Protein AF-A0A1S2XGI3-F1 (afdb_monomer)

Secondary structure (DSSP, 8-state):
-PPPPSS-GGGG---TT--BTTSS----HHHHHHHHHH-S--PPTT-HHHHHHHHHHHHHHHHHHBS-GGG-SSB-TTT-EEEETTPPPEEHHHHHHH-HHHHHH---S-GGG-SS-TTS--HHHHHHHHHHH-TT--EEEEEEE---TTEEEEEEEEEEE--S-BTTBPP--PEEEEEEEEEEEE-TTS-EEEEEEEE-HHHHHHHHH--S--------TT--

Organism: Cicer arietinum (NCBI:txid3827)

InterPro domains:
  IPR032710 NTF2-like domain superfamily [SSF54427] (121-205)
  IPR053218 Pathogen-related defense protein [PTHR31723] (3-214)

pLDDT: mean 89.93, std 12.7, range [39.56, 98.69]

Mean predicted aligned error: 5.84 Å

Radius of gyration: 17.75 Å; Cα contacts (8 Å, |Δi|>4): 369; chains: 1; bounding box: 46×61×41 Å

Foldseek 3Di:
DPDQDPLANPQPPPDPDFAWPVRHGDDQVLQVVVCVVDPPDDDDPPDPQSVVRSLVVNVLSCLLIGQDPVNDDQADQVQEWEAEANDDTDGPVRCSFLDDQLRHQDDPDDPVPRLDHSVVDGSVRSCVQVCQQAVSDKYKHFPDWDDDPQKIKTKMKIKGFRCGAHPNAHGLRDMQMWIWMKIFGADPVNHGSYIYIYTDVCSRVVNNRDNNDDDPDDDDPPDD

Structure (mmCIF, N/CA/C/O backbone):
data_AF-A0A1S2XGI3-F1
#
_entry.id   AF-A0A1S2XGI3-F1
#
loop_
_atom_site.group_PDB
_atom_site.id
_atom_site.type_symbol
_atom_site.label_atom_id
_atom_site.label_alt_id
_atom_site.label_comp_id
_atom_site.label_asym_id
_atom_site.label_entity_id
_atom_site.label_seq_id
_atom_site.pdbx_PDB_ins_code
_atom_site.Cartn_x
_atom_site.Cartn_y
_atom_site.Cartn_z
_atom_site.occupancy
_atom_site.B_iso_or_equiv
_atom_site.auth_seq_id
_atom_site.auth_comp_id
_atom_site.auth_asym_id
_atom_site.auth_atom_id
_atom_site.pdbx_PDB_model_num
ATOM 1 N N . MET A 1 1 ? -15.433 23.394 -10.618 1.00 39.56 1 MET A N 1
ATOM 2 C CA . MET A 1 1 ? -15.500 22.701 -9.315 1.00 39.56 1 MET A CA 1
ATOM 3 C C . MET A 1 1 ? -14.726 21.412 -9.479 1.00 39.56 1 MET A C 1
ATOM 5 O O . MET A 1 1 ? -15.008 20.710 -10.441 1.00 39.56 1 MET A O 1
ATOM 9 N N . ALA A 1 2 ? -13.713 21.159 -8.649 1.00 49.62 2 ALA A N 1
ATOM 10 C CA . ALA A 1 2 ? -13.038 19.865 -8.666 1.00 49.62 2 ALA A CA 1
ATOM 11 C C . ALA A 1 2 ? -14.076 18.788 -8.321 1.00 49.62 2 ALA A C 1
ATOM 13 O O . ALA A 1 2 ? -14.808 18.930 -7.340 1.00 49.62 2 ALA A O 1
ATOM 14 N N . THR A 1 3 ? -14.212 17.780 -9.174 1.00 58.78 3 THR A N 1
ATOM 15 C CA . THR A 1 3 ? -15.037 16.602 -8.908 1.00 58.78 3 THR A CA 1
ATOM 16 C C . THR A 1 3 ? -14.523 15.951 -7.628 1.00 58.78 3 THR A C 1
ATOM 18 O O . THR A 1 3 ? -13.329 15.689 -7.516 1.00 58.78 3 THR A O 1
ATOM 21 N N . LYS A 1 4 ? -15.403 15.740 -6.646 1.00 77.94 4 LYS A N 1
ATOM 22 C CA . LYS A 1 4 ? -15.051 15.073 -5.388 1.00 77.94 4 LYS A CA 1
ATOM 23 C C . LYS A 1 4 ? -14.519 13.669 -5.699 1.00 77.94 4 LYS A C 1
ATOM 25 O O . LYS A 1 4 ? -15.164 12.939 -6.446 1.00 77.94 4 LYS A O 1
ATOM 30 N N . ASP A 1 5 ? -13.367 13.300 -5.142 1.00 90.31 5 ASP A N 1
ATOM 31 C CA . ASP A 1 5 ? -12.834 11.941 -5.273 1.00 90.31 5 ASP A CA 1
ATOM 32 C C . ASP A 1 5 ? -13.760 10.922 -4.583 1.00 90.31 5 ASP A C 1
ATOM 34 O O . ASP A 1 5 ? -14.154 11.105 -3.428 1.00 90.31 5 ASP A O 1
ATOM 38 N N . ASN A 1 6 ? -14.111 9.853 -5.302 1.00 89.81 6 ASN A N 1
ATOM 39 C CA . ASN A 1 6 ? -15.069 8.841 -4.843 1.00 89.81 6 ASN A CA 1
ATOM 40 C C . ASN A 1 6 ? -14.497 7.887 -3.781 1.00 89.81 6 ASN A C 1
ATOM 42 O O . ASN A 1 6 ? -15.259 7.217 -3.094 1.00 89.81 6 ASN A O 1
ATOM 46 N N . TYR A 1 7 ? -13.172 7.803 -3.654 1.00 93.75 7 TYR A N 1
ATOM 47 C CA . TYR A 1 7 ? -12.479 6.822 -2.814 1.00 93.75 7 TYR A CA 1
ATOM 48 C C . TYR A 1 7 ? -11.757 7.448 -1.618 1.00 93.75 7 TYR A C 1
ATOM 50 O O . TYR A 1 7 ? -11.382 6.748 -0.679 1.00 93.75 7 TYR A O 1
ATOM 58 N N . ARG A 1 8 ? -11.526 8.762 -1.662 1.00 93.88 8 ARG A N 1
ATOM 59 C CA . ARG A 1 8 ? -10.750 9.530 -0.686 1.00 93.88 8 ARG A CA 1
ATOM 60 C C . ARG A 1 8 ? -11.554 10.742 -0.247 1.00 93.88 8 ARG A C 1
ATOM 62 O O . ARG A 1 8 ? -11.252 11.876 -0.614 1.00 93.88 8 ARG A O 1
ATOM 69 N N . SER A 1 9 ? -12.581 10.504 0.567 1.00 87.81 9 SER A N 1
ATOM 70 C CA . SER A 1 9 ? -13.483 11.557 1.057 1.00 87.81 9 SER A CA 1
ATOM 71 C C . SER A 1 9 ? -12.738 12.727 1.709 1.00 87.81 9 SER A C 1
ATOM 73 O O . SER A 1 9 ? -13.137 13.877 1.534 1.00 87.81 9 SER A O 1
ATOM 75 N N . ILE A 1 10 ? -11.622 12.431 2.382 1.00 87.25 10 ILE A N 1
ATOM 76 C CA . ILE A 1 10 ? -10.802 13.398 3.116 1.00 87.25 10 ILE A CA 1
ATOM 77 C C . ILE A 1 10 ? -9.924 14.301 2.229 1.00 87.25 10 ILE A C 1
ATOM 79 O O . ILE A 1 10 ? -9.341 15.254 2.742 1.00 87.25 10 ILE A O 1
ATOM 83 N N . LEU A 1 11 ? -9.794 14.021 0.922 1.00 85.00 11 LEU A N 1
ATOM 84 C CA . LEU A 1 11 ? -8.898 14.750 0.005 1.00 85.00 11 LEU A CA 1
ATOM 85 C C . LEU A 1 11 ? -9.288 16.228 -0.157 1.00 85.00 11 LEU A C 1
ATOM 87 O O . LEU A 1 11 ? -8.418 17.087 -0.294 1.00 85.00 11 LEU A O 1
ATOM 91 N N . HIS A 1 12 ? -10.590 16.516 -0.139 1.00 74.19 12 HIS A N 1
ATOM 92 C CA . HIS A 1 12 ? -11.142 17.859 -0.343 1.00 74.19 12 HIS A CA 1
ATOM 93 C C . HIS A 1 12 ? -11.834 18.418 0.900 1.00 74.19 12 HIS A C 1
ATOM 95 O O . HIS A 1 12 ? -12.578 19.390 0.798 1.00 74.19 12 HIS A O 1
ATOM 101 N N . GLU A 1 13 ? -11.631 17.805 2.066 1.00 72.81 13 GLU A N 1
ATOM 102 C CA . GLU A 1 13 ? -12.107 18.404 3.307 1.00 72.81 13 GLU A CA 1
ATOM 103 C C . GLU A 1 13 ? -11.369 19.731 3.521 1.00 72.81 13 GLU A C 1
ATOM 105 O O . GLU A 1 13 ? -10.137 19.769 3.518 1.00 72.81 13 GLU A O 1
ATOM 110 N N . GLU A 1 14 ? -12.132 20.817 3.671 1.00 57.16 14 GLU A N 1
ATOM 111 C CA . GLU A 1 14 ? -11.630 22.167 3.934 1.00 57.16 14 GLU A CA 1
ATOM 112 C C . GLU A 1 14 ? -11.006 22.218 5.332 1.00 57.16 14 GLU A C 1
ATOM 114 O O . GLU A 1 14 ? -11.609 22.659 6.306 1.00 57.16 14 GLU A O 1
ATOM 119 N N . VAL A 1 15 ? -9.785 21.708 5.448 1.00 61.91 15 VAL A N 1
ATOM 120 C CA . VAL A 1 15 ? -8.953 21.930 6.622 1.00 61.91 15 VAL A CA 1
ATOM 121 C C . VAL A 1 15 ? -7.982 23.033 6.253 1.00 61.91 15 VAL A C 1
ATOM 123 O O . VAL A 1 15 ? -7.072 22.836 5.441 1.00 61.91 15 VAL A O 1
ATOM 126 N N . GLU A 1 16 ? -8.183 24.212 6.836 1.00 62.44 16 GLU A N 1
ATOM 127 C CA . GLU A 1 16 ? -7.174 25.260 6.795 1.00 62.44 16 GLU A CA 1
ATOM 128 C C . GLU A 1 16 ? -5.843 24.660 7.283 1.00 62.44 16 GLU A C 1
ATOM 130 O O . GLU A 1 16 ? -5.769 24.080 8.366 1.00 62.44 16 GLU A O 1
ATOM 135 N N . ASN A 1 17 ? -4.781 24.815 6.484 1.00 77.62 17 ASN A N 1
ATOM 136 C CA . ASN A 1 17 ? -3.390 24.491 6.831 1.00 77.62 17 ASN A CA 1
ATOM 137 C C . ASN A 1 17 ? -2.895 23.036 6.656 1.00 77.62 17 ASN A C 1
ATOM 139 O O . ASN A 1 17 ? -1.894 22.681 7.288 1.00 77.62 17 ASN A O 1
ATOM 143 N N . ILE A 1 18 ? -3.473 22.207 5.773 1.00 86.31 18 ILE A N 1
ATOM 144 C CA . ILE A 1 18 ? -2.795 20.953 5.360 1.00 86.31 18 ILE A CA 1
ATOM 145 C C . ILE A 1 18 ? -1.488 21.287 4.632 1.00 86.31 18 ILE A C 1
ATOM 147 O O . ILE A 1 18 ? -1.483 22.063 3.675 1.00 86.31 18 ILE A O 1
ATOM 151 N N . HIS A 1 19 ? -0.378 20.676 5.056 1.00 90.00 19 HIS A N 1
ATOM 152 C CA . HIS A 1 19 ? 0.917 20.864 4.402 1.00 90.00 19 HIS A CA 1
ATOM 153 C C . HIS A 1 19 ? 1.172 19.761 3.376 1.00 90.00 19 HIS A C 1
ATOM 155 O O . HIS A 1 19 ? 1.613 18.653 3.694 1.00 90.00 19 HIS A O 1
ATOM 161 N N . TRP A 1 20 ? 0.889 20.095 2.121 1.00 91.44 20 TRP A N 1
ATOM 162 C CA . TRP A 1 20 ? 1.099 19.216 0.980 1.00 91.44 20 TRP A CA 1
ATOM 163 C C . TRP A 1 20 ? 2.554 19.246 0.507 1.00 91.44 20 TRP A C 1
ATOM 165 O O . TRP A 1 20 ? 3.123 20.312 0.275 1.00 91.44 20 TRP A O 1
ATOM 175 N N . ARG A 1 21 ? 3.124 18.066 0.258 1.00 90.81 21 ARG A N 1
ATOM 176 C CA . ARG A 1 21 ? 4.488 17.853 -0.252 1.00 90.81 21 ARG A CA 1
ATOM 177 C C . ARG A 1 21 ? 4.755 18.582 -1.569 1.00 90.81 21 ARG A C 1
ATOM 179 O O . ARG A 1 21 ? 5.877 19.002 -1.824 1.00 90.81 21 ARG A O 1
ATOM 186 N N . HIS A 1 22 ? 3.719 18.756 -2.388 1.00 88.94 22 HIS A N 1
ATOM 187 C CA . HIS A 1 22 ? 3.805 19.389 -3.707 1.00 88.94 22 HIS A CA 1
ATOM 188 C C . HIS A 1 22 ? 2.947 20.659 -3.816 1.00 88.94 22 HIS A C 1
ATOM 190 O O . HIS A 1 22 ? 2.493 21.012 -4.900 1.00 88.94 22 HIS A O 1
ATOM 196 N N . GLY A 1 23 ? 2.696 21.339 -2.692 1.00 88.19 23 GLY A N 1
ATOM 197 C CA . GLY A 1 23 ? 2.013 22.639 -2.668 1.00 88.19 23 GLY A CA 1
ATOM 198 C C . GLY A 1 23 ? 0.489 22.599 -2.828 1.00 88.19 23 GLY A C 1
ATOM 199 O O . GLY A 1 23 ? -0.151 23.636 -2.687 1.00 88.19 23 GLY A O 1
ATOM 200 N N . GLY A 1 24 ? -0.110 21.429 -3.065 1.00 89.38 24 GLY A N 1
ATOM 201 C CA . GLY A 1 24 ? -1.561 21.264 -3.132 1.00 89.38 24 GLY A CA 1
ATOM 202 C C . GLY A 1 24 ? -2.016 19.800 -3.104 1.00 89.38 24 GLY A C 1
ATOM 203 O O . GLY A 1 24 ? -1.174 18.895 -3.145 1.00 89.38 24 GLY A O 1
ATOM 204 N N . PRO A 1 25 ? -3.339 19.566 -3.026 1.00 90.44 25 PRO A N 1
ATOM 205 C CA . PRO A 1 25 ? -3.908 18.225 -3.057 1.00 90.44 25 PRO A CA 1
ATOM 206 C C . PRO A 1 25 ? -3.600 17.526 -4.394 1.00 90.44 25 PRO A C 1
ATOM 208 O O . PRO A 1 25 ? -3.665 18.167 -5.448 1.00 90.44 25 PRO A O 1
ATOM 211 N N . PRO A 1 26 ? -3.272 16.222 -4.382 1.00 91.31 26 PRO A N 1
ATOM 212 C CA . PRO A 1 26 ? -3.077 15.443 -5.604 1.00 91.31 26 PRO A CA 1
ATOM 213 C C . PRO A 1 26 ? -4.386 15.221 -6.375 1.00 91.31 26 PRO A C 1
ATOM 215 O O . PRO A 1 26 ? -5.482 15.370 -5.835 1.00 91.31 26 PRO A O 1
ATOM 218 N N . THR A 1 27 ? -4.262 14.797 -7.634 1.00 92.06 27 THR A N 1
ATOM 219 C CA . THR A 1 27 ? -5.377 14.301 -8.451 1.00 92.06 27 THR A CA 1
ATOM 220 C C . THR A 1 27 ? -5.250 12.793 -8.666 1.00 92.06 27 THR A C 1
ATOM 222 O O . THR A 1 27 ? -4.152 12.273 -8.864 1.00 92.06 27 THR A O 1
ATOM 225 N N . TYR A 1 28 ? -6.382 12.086 -8.639 1.00 93.94 28 TYR A N 1
ATOM 226 C CA . TYR A 1 28 ? -6.438 10.623 -8.761 1.00 93.94 28 TYR A CA 1
ATOM 227 C C . TYR A 1 28 ? -7.256 10.138 -9.967 1.00 93.94 28 TYR A C 1
ATOM 229 O O . TYR A 1 28 ? -7.486 8.940 -10.105 1.00 93.94 28 TYR A O 1
ATOM 237 N N . ASP A 1 29 ? -7.649 11.034 -10.879 1.00 94.50 29 ASP A N 1
ATOM 238 C CA . ASP A 1 29 ? -8.536 10.730 -12.014 1.00 94.50 29 ASP A CA 1
ATOM 239 C C . ASP A 1 29 ? -8.073 9.520 -12.841 1.00 94.50 29 ASP A C 1
ATOM 241 O O . ASP A 1 29 ? -8.875 8.645 -13.170 1.00 94.50 29 ASP A O 1
ATOM 245 N N . LEU A 1 30 ? -6.771 9.433 -13.141 1.00 95.62 30 LEU A N 1
ATOM 246 C CA . LEU A 1 30 ? -6.204 8.343 -13.943 1.00 95.62 30 LEU A CA 1
ATOM 247 C C . LEU A 1 30 ? -6.286 6.990 -13.231 1.00 95.62 30 LEU A C 1
ATOM 249 O O . LEU A 1 30 ? -6.758 6.020 -13.824 1.00 95.62 30 LEU A O 1
ATOM 253 N N . VAL A 1 31 ? -5.870 6.925 -11.962 1.00 96.44 31 VAL A N 1
ATOM 254 C CA . VAL A 1 31 ? -5.882 5.656 -11.221 1.00 96.44 31 VAL A CA 1
ATOM 255 C C . VAL A 1 31 ? -7.295 5.255 -10.816 1.00 96.44 31 VAL A C 1
ATOM 257 O O . VAL A 1 31 ? -7.590 4.067 -10.755 1.00 96.44 31 VAL A O 1
ATOM 260 N N . ASN A 1 32 ? -8.189 6.219 -10.590 1.00 97.19 32 ASN A N 1
ATOM 261 C CA . ASN A 1 32 ? -9.599 5.940 -10.352 1.00 97.19 32 ASN A CA 1
ATOM 262 C C . ASN A 1 32 ? -10.230 5.346 -11.609 1.00 97.19 32 ASN A C 1
ATOM 264 O O . ASN A 1 32 ? -10.864 4.304 -11.519 1.00 97.19 32 ASN A O 1
ATOM 268 N N . LYS A 1 33 ? -9.978 5.928 -12.788 1.00 97.12 33 LYS A N 1
ATOM 269 C CA . LYS A 1 33 ? -10.419 5.342 -14.058 1.00 97.12 33 LYS A CA 1
ATOM 270 C C . LYS A 1 33 ? -9.870 3.924 -14.251 1.00 97.12 33 LYS A C 1
ATOM 272 O O . LYS A 1 33 ? -10.642 3.017 -14.542 1.00 97.12 33 LYS A O 1
ATOM 277 N N . LEU A 1 34 ? -8.568 3.719 -14.029 1.00 97.50 34 LEU A N 1
ATOM 278 C CA . LEU A 1 34 ? -7.938 2.394 -14.092 1.00 97.50 34 LEU A CA 1
ATOM 279 C C . LEU A 1 34 ? -8.591 1.398 -13.118 1.00 97.50 34 LEU A C 1
ATOM 281 O O . LEU A 1 34 ? -8.781 0.231 -13.456 1.00 97.50 34 LEU A O 1
ATOM 285 N N . PHE A 1 35 ? -8.913 1.853 -11.908 1.00 98.00 35 PHE A N 1
ATOM 286 C CA . PHE A 1 35 ? -9.578 1.046 -10.896 1.00 98.00 35 PHE A CA 1
ATOM 287 C C . PHE A 1 35 ? -10.990 0.653 -11.339 1.00 98.00 35 PHE A C 1
ATOM 289 O O . PHE A 1 35 ? -11.311 -0.527 -11.290 1.00 98.00 35 PHE A O 1
ATOM 296 N N . GLU A 1 36 ? -11.808 1.590 -11.824 1.00 97.62 36 GLU A N 1
ATOM 297 C CA . GLU A 1 36 ? -13.166 1.287 -12.308 1.00 97.62 36 GLU A CA 1
ATOM 298 C C . GLU A 1 36 ? -13.163 0.304 -13.482 1.00 97.62 36 GLU A C 1
ATOM 300 O O . GLU A 1 36 ? -13.972 -0.617 -13.526 1.00 97.62 36 GLU A O 1
ATOM 305 N N . GLU A 1 37 ? -12.231 0.470 -14.422 1.00 96.88 37 GLU A N 1
ATOM 306 C CA . GLU A 1 37 ? -12.110 -0.406 -15.592 1.00 96.88 37 GLU A CA 1
ATOM 307 C C . GLU A 1 37 ? -11.592 -1.812 -15.236 1.00 96.88 37 GLU A C 1
ATOM 309 O O . GLU A 1 37 ? -11.832 -2.761 -15.983 1.00 96.88 37 GLU A O 1
ATOM 314 N N . GLY A 1 38 ? -10.856 -1.954 -14.125 1.00 96.62 38 GLY A N 1
ATOM 315 C CA . GLY A 1 38 ? -10.113 -3.173 -13.781 1.00 96.62 38 GLY A CA 1
ATOM 316 C C . GLY A 1 38 ? -10.526 -3.889 -12.491 1.00 96.62 38 GLY A C 1
ATOM 317 O O . GLY A 1 38 ? -9.999 -4.978 -12.224 1.00 96.62 38 GLY A O 1
ATOM 318 N N . ARG A 1 39 ? -11.415 -3.296 -11.682 1.00 97.56 39 ARG A N 1
ATOM 319 C CA . ARG A 1 39 ? -11.897 -3.889 -10.429 1.00 97.56 39 ARG A CA 1
ATOM 320 C C . ARG A 1 39 ? -12.715 -5.147 -10.699 1.00 97.56 39 ARG A C 1
ATOM 322 O O . ARG A 1 39 ? -13.406 -5.286 -11.703 1.00 97.56 39 ARG A O 1
ATOM 329 N N . THR A 1 40 ? -12.647 -6.066 -9.754 1.00 98.00 40 THR A N 1
ATOM 330 C CA . THR A 1 40 ? -13.385 -7.334 -9.739 1.00 98.00 40 THR A CA 1
ATOM 331 C C . THR A 1 40 ? -14.482 -7.363 -8.676 1.00 98.00 40 THR A C 1
ATOM 333 O O . THR A 1 40 ? -15.305 -8.283 -8.663 1.00 98.00 40 THR A O 1
ATOM 336 N N . LYS A 1 41 ? -14.477 -6.383 -7.765 1.00 97.56 41 LYS A N 1
ATOM 337 C CA . LYS A 1 41 ? -15.418 -6.235 -6.660 1.00 97.56 41 LYS A CA 1
ATOM 338 C C . LYS A 1 41 ? -16.100 -4.877 -6.688 1.00 97.56 41 LYS A C 1
ATOM 340 O O . LYS A 1 41 ? -15.462 -3.843 -6.867 1.00 97.56 41 LYS A O 1
ATOM 345 N N . GLU A 1 42 ? -17.401 -4.916 -6.434 1.00 96.50 42 GLU A N 1
ATOM 346 C CA . GLU A 1 42 ? -18.220 -3.754 -6.114 1.00 96.50 42 GLU A CA 1
ATOM 347 C C . GLU A 1 42 ? -18.797 -3.987 -4.722 1.00 96.50 42 GLU A C 1
ATOM 349 O O . GLU A 1 42 ? -19.489 -4.982 -4.490 1.00 96.50 42 GLU A O 1
ATOM 354 N N . TRP A 1 43 ? -18.445 -3.117 -3.781 1.00 97.44 43 TRP A N 1
ATOM 355 C CA . TRP A 1 43 ? -18.861 -3.243 -2.390 1.00 97.44 43 TRP A CA 1
ATOM 356 C C . TRP A 1 43 ? -20.087 -2.364 -2.133 1.00 97.44 43 TRP A C 1
ATOM 358 O O . TRP A 1 43 ? -20.130 -1.246 -2.647 1.00 97.44 43 TRP A O 1
ATOM 368 N N . PRO A 1 44 ? -21.091 -2.839 -1.372 1.00 97.31 44 PRO A N 1
ATOM 369 C CA . PRO A 1 44 ? -22.232 -2.011 -1.001 1.00 97.31 44 PRO A CA 1
ATOM 370 C C . PRO A 1 44 ? -21.796 -0.773 -0.215 1.00 97.31 44 PRO A C 1
ATOM 372 O O . PRO A 1 44 ? -20.883 -0.858 0.612 1.00 97.31 44 PRO A O 1
ATOM 375 N N . GLU A 1 45 ? -22.492 0.339 -0.426 1.00 95.31 45 GLU A N 1
ATOM 376 C CA . GLU A 1 45 ? -22.278 1.567 0.341 1.00 95.31 45 GLU A CA 1
ATOM 377 C C . GLU A 1 45 ? -22.468 1.301 1.846 1.00 95.31 45 GLU A C 1
ATOM 379 O O . GLU A 1 45 ? -23.433 0.653 2.264 1.00 95.31 45 GLU A O 1
ATOM 384 N N . GLY A 1 46 ? -21.523 1.767 2.660 1.00 94.12 46 GLY A N 1
ATOM 385 C CA . GLY A 1 46 ? -21.496 1.564 4.109 1.00 94.12 46 GLY A CA 1
ATOM 386 C C . GLY A 1 46 ? -21.025 0.176 4.555 1.00 94.12 46 GLY A C 1
ATOM 387 O O . GLY A 1 46 ? -21.034 -0.113 5.753 1.00 94.12 46 GLY A O 1
ATOM 388 N N . SER A 1 47 ? -20.610 -0.696 3.631 1.00 97.19 47 SER A N 1
ATOM 389 C CA . SER A 1 47 ? -20.011 -1.986 3.988 1.00 97.19 47 SER A CA 1
ATOM 390 C C . SER A 1 47 ? -18.630 -1.819 4.630 1.00 97.19 47 SER A C 1
ATOM 392 O O . SER A 1 47 ? -17.925 -0.819 4.439 1.00 97.19 47 SER A O 1
ATOM 394 N N . LEU A 1 48 ? -18.211 -2.834 5.390 1.00 97.06 48 LEU A N 1
ATOM 395 C CA . LEU A 1 48 ? -16.867 -2.857 5.961 1.00 97.06 48 LEU A CA 1
ATOM 396 C C . LEU A 1 48 ? -15.806 -2.933 4.856 1.00 97.06 48 LEU A C 1
ATOM 398 O O . LEU A 1 48 ? -14.763 -2.298 4.964 1.00 97.06 48 LEU A O 1
ATOM 402 N N . GLU A 1 49 ? -16.073 -3.667 3.778 1.00 98.06 49 GLU A N 1
ATOM 403 C CA . GLU A 1 49 ? -15.178 -3.781 2.630 1.00 98.06 49 GLU A CA 1
ATOM 404 C C . GLU A 1 49 ? -14.947 -2.439 1.931 1.00 98.06 49 GLU A C 1
ATOM 406 O O . GLU A 1 49 ? -13.800 -2.095 1.638 1.00 98.06 49 GLU A O 1
ATOM 411 N N . GLU A 1 50 ? -16.010 -1.661 1.707 1.00 97.38 50 GLU A N 1
ATOM 412 C CA . GLU A 1 50 ? -15.893 -0.298 1.182 1.00 97.38 50 GLU A CA 1
ATOM 413 C C . GLU A 1 50 ? -15.093 0.592 2.142 1.00 97.38 50 GLU A C 1
ATOM 415 O O . GLU A 1 50 ? -14.178 1.302 1.718 1.00 97.38 50 GLU A O 1
ATOM 420 N N . THR A 1 51 ? -15.388 0.507 3.442 1.00 95.69 51 THR A N 1
ATOM 421 C CA . THR A 1 51 ? -14.713 1.297 4.480 1.00 95.69 51 THR A CA 1
ATOM 422 C C . THR A 1 51 ? -13.210 1.019 4.501 1.00 95.69 51 THR A C 1
ATOM 424 O O . THR A 1 51 ? -12.409 1.950 4.416 1.00 95.69 51 THR A O 1
ATOM 427 N N . VAL A 1 52 ? -12.810 -0.257 4.537 1.00 96.75 52 VAL A N 1
ATOM 428 C CA . VAL A 1 52 ? -11.399 -0.674 4.480 1.00 96.75 52 VAL A CA 1
ATOM 429 C C . VAL A 1 52 ? -10.761 -0.208 3.175 1.00 96.75 52 VAL A C 1
ATOM 431 O O . VAL A 1 52 ? -9.629 0.280 3.179 1.00 96.75 52 VAL A O 1
ATOM 434 N N . GLN A 1 53 ? -11.487 -0.306 2.057 1.00 97.38 53 GLN A N 1
ATOM 435 C CA . GLN A 1 53 ? -10.951 0.096 0.767 1.00 97.38 53 GLN A CA 1
ATOM 436 C C . GLN A 1 53 ? -10.617 1.584 0.703 1.00 97.38 53 GLN A C 1
ATOM 438 O O . GLN A 1 53 ? -9.531 1.967 0.257 1.00 97.38 53 GLN A O 1
ATOM 443 N N . ASN A 1 54 ? -11.541 2.415 1.167 1.00 96.06 54 ASN A N 1
ATOM 444 C CA . ASN A 1 54 ? -11.381 3.860 1.166 1.00 96.06 54 ASN A CA 1
ATOM 445 C C . ASN A 1 54 ? -10.354 4.308 2.214 1.00 96.06 54 ASN A C 1
ATOM 447 O O . ASN A 1 54 ? -9.573 5.223 1.944 1.00 96.06 54 ASN A O 1
ATOM 451 N N . ALA A 1 55 ? -10.281 3.629 3.364 1.00 94.88 55 ALA A N 1
ATOM 452 C CA . ALA A 1 55 ? -9.289 3.900 4.401 1.00 94.88 55 ALA A CA 1
ATOM 453 C C . ALA A 1 55 ? -7.854 3.679 3.898 1.00 94.88 55 ALA A C 1
ATOM 455 O O . ALA A 1 55 ? -7.028 4.580 4.022 1.00 94.88 55 ALA A O 1
ATOM 456 N N . ILE A 1 56 ? -7.563 2.543 3.249 1.00 95.56 56 ILE A N 1
ATOM 457 C CA . ILE A 1 56 ? -6.219 2.262 2.712 1.00 95.56 56 ILE A CA 1
ATOM 458 C C . ILE A 1 56 ? -5.847 3.229 1.583 1.00 95.56 56 ILE A C 1
ATOM 460 O O . ILE A 1 56 ? -4.744 3.774 1.578 1.00 95.56 56 ILE A O 1
ATOM 464 N N . LYS A 1 57 ? -6.770 3.498 0.647 1.00 96.69 57 LYS A N 1
ATOM 465 C CA . LYS A 1 57 ? -6.543 4.469 -0.440 1.00 96.69 57 LYS A CA 1
ATOM 466 C C . LYS A 1 57 ? -6.290 5.882 0.093 1.00 96.69 57 LYS A C 1
ATOM 468 O O . LYS A 1 57 ? -5.487 6.621 -0.481 1.00 96.69 57 LYS A O 1
ATOM 473 N N . SER A 1 58 ? -6.975 6.258 1.170 1.00 95.62 58 SER A N 1
ATOM 474 C CA . SER A 1 58 ? -6.784 7.542 1.844 1.00 95.62 58 SER A CA 1
ATOM 475 C C . SER A 1 58 ? -5.459 7.583 2.599 1.00 95.62 58 SER A C 1
ATOM 477 O O . SER A 1 58 ? -4.746 8.571 2.488 1.00 95.62 58 SER A O 1
ATOM 479 N N . TRP A 1 59 ? -5.086 6.516 3.305 1.00 95.06 59 TRP A N 1
ATOM 480 C CA . TRP A 1 59 ? -3.814 6.443 4.023 1.00 95.06 59 TRP A CA 1
ATOM 481 C C . TRP A 1 59 ? -2.613 6.525 3.075 1.00 95.06 59 TRP A C 1
ATOM 483 O O . TRP A 1 59 ? -1.685 7.285 3.337 1.00 95.06 59 TRP A O 1
ATOM 493 N N . GLU A 1 60 ? -2.649 5.821 1.939 1.00 94.12 60 GLU A N 1
ATOM 494 C CA . GLU A 1 60 ? -1.602 5.919 0.911 1.00 94.12 60 GLU A CA 1
ATOM 495 C C . GLU A 1 60 ? -1.468 7.352 0.387 1.00 94.12 60 GLU A C 1
ATOM 497 O O . GLU A 1 60 ? -0.364 7.893 0.348 1.00 94.12 60 GLU A O 1
ATOM 502 N N . MET A 1 61 ? -2.594 8.007 0.084 1.00 94.56 61 MET A N 1
ATOM 503 C CA . MET A 1 61 ? -2.597 9.413 -0.315 1.00 94.56 61 MET A CA 1
ATOM 504 C C . MET A 1 61 ? -1.952 10.296 0.745 1.00 94.56 61 MET A C 1
ATOM 506 O O . MET A 1 61 ? -1.117 11.143 0.427 1.00 94.56 61 MET A O 1
ATOM 510 N N . GLU A 1 62 ? -2.380 10.143 1.994 1.00 94.69 62 GLU A N 1
ATOM 511 C CA . GLU A 1 62 ? -1.849 10.904 3.108 1.00 94.69 62 GLU A CA 1
ATOM 512 C C . GLU A 1 62 ? -0.331 10.713 3.202 1.00 94.69 62 GLU A C 1
ATOM 514 O O . GLU A 1 62 ? 0.405 11.700 3.144 1.00 94.69 62 GLU A O 1
ATOM 519 N N . LEU A 1 63 ? 0.138 9.467 3.238 1.00 93.19 63 LEU A N 1
ATOM 520 C CA . LEU A 1 63 ? 1.549 9.110 3.347 1.00 93.19 63 LEU A CA 1
ATOM 521 C C . LEU A 1 63 ? 2.404 9.666 2.201 1.00 93.19 63 LEU A C 1
ATOM 523 O O . LEU A 1 63 ? 3.506 10.170 2.431 1.00 93.19 63 LEU A O 1
ATOM 527 N N . SER A 1 64 ? 1.896 9.612 0.972 1.00 91.56 64 SER A N 1
ATOM 528 C CA . SER A 1 64 ? 2.634 10.079 -0.198 1.00 91.56 64 SER A CA 1
ATOM 529 C C . SER A 1 64 ? 2.605 11.602 -0.362 1.00 91.56 64 SER A C 1
ATOM 531 O O . SER A 1 64 ? 3.547 12.186 -0.903 1.00 91.56 64 SER A O 1
ATOM 533 N N . HIS A 1 65 ? 1.560 12.283 0.113 1.00 92.38 65 HIS A N 1
ATOM 534 C CA . HIS A 1 65 ? 1.332 13.688 -0.234 1.00 92.38 65 HIS A CA 1
ATOM 535 C C . HIS A 1 65 ? 1.335 14.671 0.930 1.00 92.38 65 HIS A C 1
ATOM 537 O O . HIS A 1 65 ? 1.527 15.860 0.677 1.00 92.38 65 HIS A O 1
ATOM 543 N N . LYS A 1 66 ? 1.166 14.244 2.180 1.00 93.44 66 LYS A N 1
ATOM 544 C CA . LYS A 1 66 ? 1.299 15.125 3.350 1.00 93.44 66 LYS A CA 1
ATOM 545 C C . LYS A 1 66 ? 2.692 14.966 3.957 1.00 93.44 66 LYS A C 1
ATOM 547 O O . LYS A 1 66 ? 3.321 13.919 3.829 1.00 93.44 66 LYS A O 1
ATOM 552 N N . ILE A 1 67 ? 3.192 16.024 4.594 1.00 93.00 67 ILE A N 1
ATOM 553 C CA . ILE A 1 67 ? 4.552 16.042 5.172 1.00 93.00 67 ILE A CA 1
ATOM 554 C C . ILE A 1 67 ? 4.564 16.009 6.703 1.00 93.00 67 ILE A C 1
ATOM 556 O O . ILE A 1 67 ? 5.636 16.056 7.301 1.00 93.00 67 ILE A O 1
ATOM 560 N N . ARG A 1 68 ? 3.392 15.973 7.352 1.00 93.38 68 ARG A N 1
ATOM 561 C CA . ARG A 1 68 ? 3.273 16.023 8.814 1.00 93.38 68 ARG A CA 1
ATOM 562 C C . ARG A 1 68 ? 2.197 15.064 9.302 1.00 93.38 68 ARG A C 1
ATOM 564 O O . ARG A 1 68 ? 1.096 15.047 8.757 1.00 93.38 68 ARG A O 1
ATOM 571 N N . LEU A 1 69 ? 2.501 14.321 10.363 1.00 94.06 69 LEU A N 1
ATOM 572 C CA . LEU A 1 69 ? 1.590 13.323 10.927 1.00 94.06 69 LEU A CA 1
ATOM 573 C C . LEU A 1 69 ? 0.335 13.941 11.543 1.00 94.06 69 LEU A C 1
ATOM 575 O O . LEU A 1 69 ? -0.722 13.328 11.485 1.00 94.06 69 LEU A O 1
ATOM 579 N N . GLN A 1 70 ? 0.406 15.174 12.058 1.00 92.62 70 GLN A N 1
ATOM 580 C CA . GLN A 1 70 ? -0.782 15.875 12.561 1.00 92.62 70 GLN A CA 1
ATOM 581 C C . GLN A 1 70 ? -1.839 16.146 11.481 1.00 92.62 70 GLN A C 1
ATOM 583 O O . GLN A 1 70 ? -2.989 16.420 11.809 1.00 92.62 70 GLN A O 1
ATOM 588 N N . ASP A 1 71 ? -1.455 16.088 10.202 1.00 92.62 71 ASP A N 1
ATOM 589 C CA . ASP A 1 71 ? -2.389 16.259 9.094 1.00 92.62 71 ASP A CA 1
ATOM 590 C C . ASP A 1 71 ? -3.064 14.923 8.712 1.00 92.62 71 ASP A C 1
ATOM 592 O O . ASP A 1 71 ? -3.962 14.930 7.866 1.00 92.62 71 ASP A O 1
ATOM 596 N N . PHE A 1 72 ? -2.649 13.785 9.291 1.00 94.00 72 PHE A N 1
ATOM 597 C CA . PHE A 1 72 ? -3.243 12.469 9.040 1.00 94.00 72 PHE A CA 1
ATOM 598 C C . PHE A 1 72 ? -4.559 12.269 9.785 1.00 94.00 72 PHE A C 1
ATOM 600 O O . PHE A 1 72 ? -4.694 12.590 10.965 1.00 94.00 72 PHE A O 1
ATOM 607 N N . LYS A 1 73 ? -5.531 11.684 9.085 1.00 93.94 73 LYS A N 1
ATOM 608 C CA . LYS A 1 73 ? -6.856 11.351 9.621 1.00 93.94 73 LYS A CA 1
ATOM 609 C C . LYS A 1 73 ? -7.106 9.851 9.704 1.00 93.94 73 LYS A C 1
ATOM 611 O O . LYS A 1 73 ? -8.023 9.441 10.407 1.00 93.94 73 LYS A O 1
ATOM 616 N N . THR A 1 74 ? -6.310 9.051 8.998 1.00 95.31 74 THR A N 1
ATOM 617 C CA . THR A 1 74 ? -6.519 7.602 8.850 1.00 95.31 74 THR A CA 1
ATOM 618 C C . THR A 1 74 ? -5.865 6.759 9.945 1.00 95.31 74 THR A C 1
ATOM 620 O O . THR A 1 74 ? -6.228 5.595 10.109 1.00 95.31 74 THR A O 1
ATOM 623 N N . ILE A 1 75 ? -4.930 7.325 10.713 1.00 96.75 75 ILE A N 1
ATOM 624 C CA . ILE A 1 75 ? -4.141 6.598 11.717 1.00 96.75 75 ILE A CA 1
ATOM 625 C C . ILE A 1 75 ? -4.199 7.270 13.092 1.00 96.75 75 ILE A C 1
ATOM 627 O O . ILE A 1 75 ? -4.555 8.445 13.199 1.00 96.75 75 ILE A O 1
ATOM 631 N N . VAL A 1 76 ? -3.795 6.530 14.126 1.00 97.25 76 VAL A N 1
ATOM 632 C CA . VAL A 1 76 ? -3.436 7.056 15.452 1.00 97.25 76 VAL A CA 1
ATOM 633 C C . VAL A 1 76 ? -1.906 7.183 15.509 1.00 97.25 76 VAL A C 1
ATOM 635 O O . VAL A 1 76 ? -1.240 6.173 15.748 1.00 97.25 76 VAL A O 1
ATOM 638 N N . PRO A 1 77 ? -1.312 8.368 15.251 1.00 95.88 77 PRO A N 1
ATOM 639 C CA . PRO A 1 77 ? 0.131 8.498 15.026 1.00 95.88 77 PRO A CA 1
ATOM 640 C C . PRO A 1 77 ? 0.997 7.926 16.151 1.00 95.88 77 PRO A C 1
ATOM 642 O O . PRO A 1 77 ? 1.981 7.245 15.882 1.00 95.88 77 PRO A O 1
ATOM 645 N N . GLU A 1 78 ? 0.593 8.131 17.406 1.00 96.75 78 GLU A N 1
ATOM 646 C CA . GLU A 1 78 ? 1.352 7.729 18.594 1.00 96.75 78 GLU A CA 1
ATOM 647 C C . GLU A 1 78 ? 1.390 6.209 18.801 1.00 96.75 78 GLU A C 1
ATOM 649 O O . GLU A 1 78 ? 2.253 5.702 19.519 1.00 96.75 78 GLU A O 1
ATOM 654 N N . LYS A 1 79 ? 0.444 5.480 18.202 1.00 97.56 79 LYS A N 1
ATOM 655 C CA . LYS A 1 79 ? 0.349 4.017 18.289 1.00 97.56 79 LYS A CA 1
ATOM 656 C C . LYS A 1 79 ? 0.727 3.319 16.989 1.00 97.56 79 LYS A C 1
ATOM 658 O O . LYS A 1 79 ? 1.013 2.127 17.024 1.00 97.56 79 LYS A O 1
ATOM 663 N N . PHE A 1 80 ? 0.736 4.054 15.877 1.00 98.25 80 PHE A N 1
ATOM 664 C CA . PHE A 1 80 ? 0.859 3.494 14.543 1.00 98.25 80 PHE A CA 1
ATOM 665 C C . PHE A 1 80 ? 2.110 2.629 14.373 1.00 98.25 80 PHE A C 1
ATOM 667 O O . PHE A 1 80 ? 3.240 3.090 14.589 1.00 98.25 80 PHE A O 1
ATOM 674 N N . LYS A 1 81 ? 1.906 1.405 13.881 1.00 98.12 81 LYS A N 1
ATOM 675 C CA . LYS A 1 81 ? 2.975 0.531 13.399 1.00 98.12 81 LYS A CA 1
ATOM 676 C C . LYS A 1 81 ? 2.656 -0.089 12.044 1.00 98.12 81 LYS A C 1
ATOM 678 O O . LYS A 1 81 ? 1.564 -0.606 11.841 1.00 98.12 81 LYS A O 1
ATOM 683 N N . LEU A 1 82 ? 3.638 -0.083 11.141 1.00 98.00 82 LEU A N 1
ATOM 684 C CA . LEU A 1 82 ? 3.593 -0.801 9.866 1.00 98.00 82 LEU A CA 1
ATOM 685 C C . LEU A 1 82 ? 4.568 -1.981 9.883 1.00 98.00 82 LEU A C 1
ATOM 687 O O . LEU A 1 82 ? 5.783 -1.787 9.940 1.00 98.00 82 LEU A O 1
ATOM 691 N N . PHE A 1 83 ? 4.035 -3.189 9.744 1.00 97.75 83 PHE A N 1
ATOM 692 C CA . PHE A 1 83 ? 4.782 -4.430 9.584 1.00 97.75 83 PHE A CA 1
ATOM 693 C C . PHE A 1 83 ? 4.613 -4.963 8.163 1.00 97.75 83 PHE A C 1
ATOM 695 O O . PHE A 1 83 ? 3.533 -4.913 7.574 1.00 97.75 83 PHE A O 1
ATOM 702 N N . VAL A 1 84 ? 5.689 -5.505 7.599 1.00 97.12 84 VAL A N 1
ATOM 703 C CA . VAL A 1 84 ? 5.667 -6.056 6.241 1.00 97.12 84 VAL A CA 1
ATOM 704 C C . VAL A 1 84 ? 6.433 -7.366 6.215 1.00 97.12 84 VAL A C 1
ATOM 706 O O . VAL A 1 84 ? 7.612 -7.391 6.563 1.00 97.12 84 VAL A O 1
ATOM 709 N N . ASN A 1 85 ? 5.779 -8.443 5.778 1.00 96.06 85 ASN A N 1
ATOM 710 C CA . ASN A 1 85 ? 6.362 -9.778 5.625 1.00 96.06 85 ASN A CA 1
ATOM 711 C C . ASN A 1 85 ? 7.132 -10.253 6.877 1.00 96.06 85 ASN A C 1
ATOM 713 O O . ASN A 1 85 ? 8.233 -10.791 6.766 1.00 96.06 85 ASN A O 1
ATOM 717 N N . GLY A 1 86 ? 6.577 -10.007 8.072 1.00 92.69 86 GLY A N 1
ATOM 718 C CA . GLY A 1 86 ? 7.165 -10.416 9.355 1.00 92.69 86 GLY A CA 1
ATOM 719 C C . GLY A 1 86 ? 8.414 -9.637 9.795 1.00 92.69 86 GLY A C 1
ATOM 720 O O . GLY A 1 86 ? 9.104 -10.071 10.716 1.00 92.69 86 GLY A O 1
ATOM 721 N N . ARG A 1 87 ? 8.743 -8.513 9.142 1.00 94.12 87 ARG A N 1
ATOM 722 C CA . ARG A 1 87 ? 9.827 -7.611 9.572 1.00 94.12 87 ARG A CA 1
ATOM 723 C C . ARG A 1 87 ? 9.438 -6.801 10.812 1.00 94.12 87 ARG A C 1
ATOM 725 O O . ARG A 1 87 ? 8.264 -6.701 11.153 1.00 94.12 87 ARG A O 1
ATOM 732 N N . GLU A 1 88 ? 10.433 -6.169 11.434 1.00 94.88 88 GLU A N 1
ATOM 733 C CA . GLU A 1 88 ? 10.218 -5.188 12.504 1.00 94.88 88 GLU A CA 1
ATOM 734 C C . GLU A 1 88 ? 9.302 -4.038 12.056 1.00 94.88 88 GLU A C 1
ATOM 736 O O . GLU A 1 88 ? 9.352 -3.596 10.904 1.00 94.88 88 GLU A O 1
ATOM 741 N N . GLY A 1 89 ? 8.468 -3.566 12.987 1.00 96.12 89 GLY A N 1
ATOM 742 C CA . GLY A 1 89 ? 7.443 -2.562 12.723 1.00 96.12 89 GLY A CA 1
ATOM 743 C C . GLY A 1 89 ? 7.973 -1.131 12.722 1.00 96.12 89 GLY A C 1
ATOM 744 O O . GLY A 1 89 ? 8.538 -0.671 13.720 1.00 96.12 89 GLY A O 1
ATOM 745 N N . LEU A 1 90 ? 7.698 -0.405 11.641 1.00 97.31 90 LEU A N 1
ATOM 746 C CA . LEU A 1 90 ? 8.028 1.013 11.481 1.00 97.31 90 LEU A CA 1
ATOM 747 C C . LEU A 1 90 ? 7.000 1.895 12.200 1.00 97.31 90 LEU A C 1
ATOM 749 O O . LEU A 1 90 ? 5.802 1.641 12.088 1.00 97.31 90 LEU A O 1
ATOM 753 N N . SER A 1 91 ? 7.443 2.934 12.913 1.00 97.94 91 SER A N 1
ATOM 754 C CA . SER A 1 91 ? 6.553 3.982 13.442 1.00 97.94 91 SER A CA 1
ATOM 755 C C . SER A 1 91 ? 5.929 4.825 12.323 1.00 97.94 91 SER A C 1
ATOM 757 O O . SER A 1 91 ? 6.307 4.714 11.150 1.00 97.94 91 SER A O 1
ATOM 759 N N . ALA A 1 92 ? 4.985 5.702 12.672 1.00 96.81 92 ALA A N 1
ATOM 760 C CA . ALA A 1 92 ? 4.431 6.670 11.728 1.00 96.81 92 ALA A CA 1
ATOM 761 C C . ALA A 1 92 ? 5.514 7.598 11.152 1.00 96.81 92 ALA A C 1
ATOM 763 O O . ALA A 1 92 ? 5.548 7.825 9.943 1.00 96.81 92 ALA A O 1
ATOM 764 N N . GLU A 1 93 ? 6.421 8.095 11.995 1.00 96.31 93 GLU A N 1
ATOM 765 C CA . GLU A 1 93 ? 7.519 8.985 11.603 1.00 96.31 93 GLU A CA 1
ATOM 766 C C . GLU A 1 93 ? 8.498 8.277 10.670 1.00 96.31 93 GLU A C 1
ATOM 768 O O . GLU A 1 93 ? 8.867 8.822 9.630 1.00 96.31 93 GLU A O 1
ATOM 773 N N . GLU A 1 94 ? 8.888 7.047 11.015 1.00 95.88 94 GLU A N 1
ATOM 774 C CA . GLU A 1 94 ? 9.775 6.234 10.184 1.00 95.88 94 GLU A CA 1
ATOM 775 C C . GLU A 1 94 ? 9.124 5.956 8.827 1.00 95.88 94 GLU A C 1
ATOM 777 O O . GLU A 1 94 ? 9.749 6.182 7.792 1.00 95.88 94 GLU A O 1
ATOM 782 N N . THR A 1 95 ? 7.851 5.546 8.820 1.00 94.94 95 THR A N 1
ATOM 783 C CA . THR A 1 95 ? 7.090 5.249 7.596 1.00 94.94 95 THR A CA 1
ATOM 784 C C . THR A 1 95 ? 6.966 6.482 6.696 1.00 94.94 95 THR A C 1
ATOM 786 O O . THR A 1 95 ? 7.209 6.388 5.491 1.00 94.94 95 THR A O 1
ATOM 789 N N . LEU A 1 96 ? 6.649 7.649 7.268 1.00 93.75 96 LEU A N 1
ATOM 790 C CA . LEU A 1 96 ? 6.581 8.921 6.542 1.00 93.75 96 LEU A CA 1
ATOM 791 C C . LEU A 1 96 ? 7.944 9.338 5.975 1.00 93.75 96 LEU A C 1
ATOM 793 O O . LEU A 1 96 ? 8.008 9.869 4.865 1.00 93.75 96 LEU A O 1
ATOM 797 N N . SER A 1 97 ? 9.025 9.097 6.720 1.00 91.31 97 SER A N 1
ATOM 798 C CA . SER A 1 97 ? 10.376 9.456 6.294 1.00 91.31 97 SER A CA 1
ATOM 799 C C . SER A 1 97 ? 10.896 8.563 5.170 1.00 91.31 97 SER A C 1
ATOM 801 O O . SER A 1 97 ? 11.543 9.073 4.257 1.00 91.31 97 SER A O 1
ATOM 803 N N . VAL A 1 98 ? 10.666 7.247 5.234 1.00 90.56 98 VAL A N 1
ATOM 804 C CA . VAL A 1 98 ? 11.181 6.310 4.218 1.00 90.56 98 VAL A CA 1
ATOM 805 C C . VAL A 1 98 ? 10.295 6.252 2.974 1.00 90.56 98 VAL A C 1
ATOM 807 O O . VAL A 1 98 ? 10.806 6.040 1.874 1.00 90.56 98 VAL A O 1
ATOM 810 N N . GLY A 1 99 ? 8.984 6.456 3.132 1.00 89.31 99 GLY A N 1
ATOM 811 C CA . GLY A 1 99 ? 7.987 6.330 2.071 1.00 89.31 99 GLY A CA 1
ATOM 812 C C . GLY A 1 99 ? 7.452 4.908 1.877 1.00 89.31 99 GLY A C 1
ATOM 813 O O . GLY A 1 99 ? 8.101 3.913 2.206 1.00 89.31 99 GLY A O 1
ATOM 814 N N . SER A 1 100 ? 6.252 4.812 1.296 1.00 86.25 100 SER A N 1
ATOM 815 C CA . SER A 1 100 ? 5.502 3.558 1.118 1.00 86.25 100 SER A CA 1
ATOM 816 C C . SER A 1 100 ? 6.270 2.494 0.325 1.00 86.25 100 SER A C 1
ATOM 818 O O . SER A 1 100 ? 6.401 1.365 0.794 1.00 86.25 100 SER A O 1
ATOM 820 N N . TYR A 1 101 ? 6.832 2.841 -0.838 1.00 87.31 101 TYR A N 1
ATOM 821 C CA . TYR A 1 101 ? 7.578 1.893 -1.676 1.00 87.31 101 TYR A CA 1
ATOM 822 C C . TYR A 1 101 ? 8.783 1.292 -0.949 1.00 87.31 101 TYR A C 1
ATOM 824 O O . TYR A 1 101 ? 8.945 0.073 -0.932 1.00 87.31 101 TYR A O 1
ATOM 832 N N . ASN A 1 102 ? 9.593 2.124 -0.292 1.00 90.25 102 ASN A N 1
ATOM 833 C CA . ASN A 1 102 ? 10.754 1.662 0.468 1.00 90.25 102 ASN A CA 1
ATOM 834 C C . ASN A 1 102 ? 10.34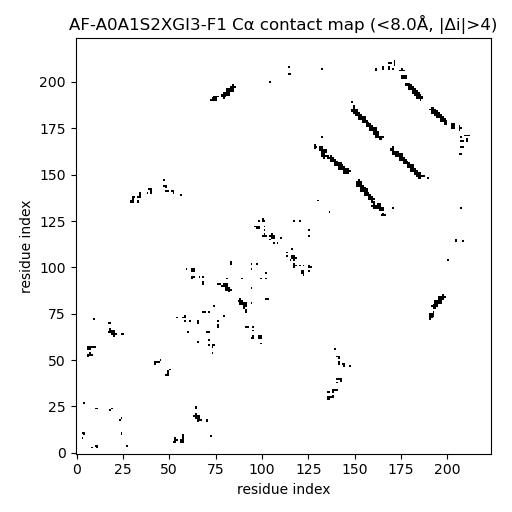9 0.790 1.662 1.00 90.25 102 ASN A C 1
ATOM 836 O O . ASN A 1 102 ? 10.953 -0.262 1.883 1.00 90.25 102 ASN A O 1
ATOM 840 N N . ALA A 1 103 ? 9.305 1.182 2.399 1.00 91.25 103 ALA A N 1
ATOM 841 C CA . ALA A 1 103 ? 8.783 0.399 3.517 1.00 91.25 103 ALA A CA 1
ATOM 842 C C . ALA A 1 103 ? 8.299 -0.992 3.069 1.00 91.25 103 ALA A C 1
ATOM 844 O O . ALA A 1 103 ? 8.623 -2.005 3.701 1.00 91.25 103 ALA A O 1
ATOM 845 N N . LEU A 1 104 ? 7.567 -1.055 1.951 1.00 90.69 104 LEU A N 1
ATOM 846 C CA . LEU A 1 104 ? 6.992 -2.290 1.421 1.00 90.69 104 LEU A CA 1
ATOM 847 C C . LEU A 1 104 ? 8.049 -3.200 0.781 1.00 90.69 104 LEU A C 1
ATOM 849 O O . LEU A 1 104 ? 8.017 -4.412 1.012 1.00 90.69 104 LEU A O 1
ATOM 853 N N . LEU A 1 105 ? 9.002 -2.643 0.028 1.00 91.31 105 LEU A N 1
ATOM 854 C CA . LEU A 1 105 ? 9.952 -3.397 -0.805 1.00 91.31 105 LEU A CA 1
ATOM 855 C C . LEU A 1 105 ? 11.325 -3.627 -0.171 1.00 91.31 105 LEU A C 1
ATOM 857 O O . LEU A 1 105 ? 12.204 -4.204 -0.812 1.00 91.31 105 LEU A O 1
ATOM 861 N N . LYS A 1 106 ? 11.522 -3.222 1.089 1.00 89.69 106 LYS A N 1
ATOM 862 C CA . LYS A 1 106 ? 12.739 -3.553 1.837 1.00 89.69 106 LYS A CA 1
ATOM 863 C C . LYS A 1 106 ? 13.015 -5.057 1.757 1.00 89.69 106 LYS A C 1
ATOM 865 O O . LYS A 1 106 ? 12.141 -5.878 2.036 1.00 89.69 106 LYS A O 1
ATOM 870 N N . SER A 1 107 ? 14.243 -5.407 1.398 1.00 85.81 107 SER A N 1
ATOM 871 C CA . SER A 1 107 ? 14.680 -6.786 1.195 1.00 85.81 107 SER A CA 1
ATOM 872 C C . SER A 1 107 ? 15.968 -7.059 1.967 1.00 85.81 107 SER A C 1
ATOM 874 O O . SER A 1 107 ? 16.786 -6.161 2.162 1.00 85.81 107 SER A O 1
ATOM 876 N N . SER A 1 108 ? 16.135 -8.302 2.417 1.00 85.50 108 SER A N 1
ATOM 877 C CA . SER A 1 108 ? 17.365 -8.811 3.033 1.00 85.50 108 SER A CA 1
ATOM 878 C C . SER A 1 108 ? 18.298 -9.492 2.025 1.00 85.50 108 SER A C 1
ATOM 880 O O . SER 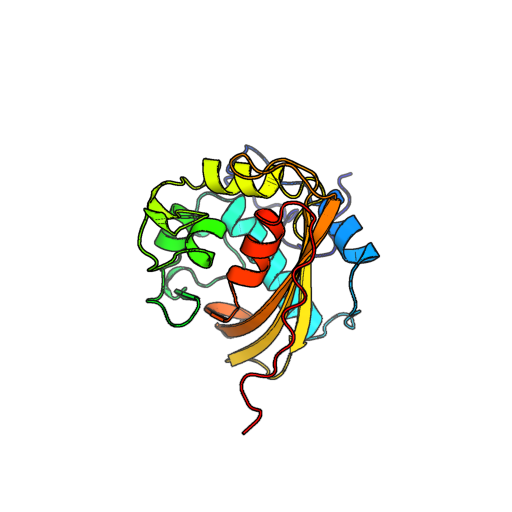A 1 108 ? 19.330 -10.032 2.422 1.00 85.50 108 SER A O 1
ATOM 882 N N . LEU A 1 109 ? 17.947 -9.487 0.732 1.00 86.25 109 LEU A N 1
ATOM 883 C CA . LEU A 1 109 ? 18.807 -10.028 -0.318 1.00 86.25 109 LEU A CA 1
ATOM 884 C C . LEU A 1 109 ? 20.169 -9.311 -0.333 1.00 86.25 109 LEU A C 1
ATOM 886 O O . LEU A 1 109 ? 20.233 -8.110 -0.055 1.00 86.25 109 LEU A O 1
ATOM 890 N N . PRO A 1 110 ? 21.265 -10.004 -0.692 1.00 86.25 110 PRO A N 1
ATOM 891 C CA . PRO A 1 110 ? 22.534 -9.330 -0.924 1.00 86.25 110 PRO A CA 1
ATOM 892 C C . PRO A 1 110 ? 22.387 -8.296 -2.045 1.00 86.25 110 PRO A C 1
ATOM 894 O O . PRO A 1 110 ? 21.649 -8.521 -3.006 1.00 86.25 110 PRO A O 1
ATOM 897 N N . LYS A 1 111 ? 23.113 -7.178 -1.928 1.00 84.75 111 LYS A N 1
ATOM 898 C CA . LYS A 1 111 ? 22.992 -6.013 -2.819 1.00 84.75 111 LYS A CA 1
ATOM 899 C C . LYS A 1 111 ? 23.046 -6.377 -4.308 1.00 84.75 111 LYS A C 1
ATOM 901 O O . LYS A 1 111 ? 22.220 -5.893 -5.071 1.00 84.75 111 LYS A O 1
ATOM 906 N N . ASP A 1 112 ? 23.948 -7.276 -4.696 1.00 84.38 112 ASP A N 1
ATOM 907 C CA . ASP A 1 112 ? 24.147 -7.677 -6.097 1.00 84.38 112 ASP A CA 1
ATOM 908 C C . ASP A 1 112 ? 22.959 -8.450 -6.698 1.00 84.38 112 ASP A C 1
ATOM 910 O O . ASP A 1 112 ? 22.835 -8.550 -7.916 1.00 84.38 112 ASP A O 1
ATOM 914 N N . TYR A 1 113 ? 22.066 -8.977 -5.856 1.00 83.00 113 TYR A N 1
ATOM 915 C CA . TYR A 1 113 ? 20.861 -9.703 -6.268 1.00 83.00 113 TYR A CA 1
ATOM 916 C C . TYR A 1 113 ? 19.581 -8.897 -6.044 1.00 83.00 113 TYR A C 1
ATOM 918 O O . TYR A 1 113 ? 18.484 -9.435 -6.194 1.00 83.00 113 TYR A O 1
ATOM 926 N N . MET A 1 114 ? 19.695 -7.628 -5.645 1.00 85.88 114 MET A N 1
ATOM 927 C CA . MET A 1 114 ? 18.546 -6.805 -5.304 1.00 85.88 114 MET A CA 1
ATOM 928 C C . MET A 1 114 ? 18.135 -5.943 -6.510 1.00 85.88 114 MET A C 1
ATOM 930 O O . MET A 1 114 ? 18.792 -4.943 -6.795 1.00 85.88 114 MET A O 1
ATOM 934 N N . PRO A 1 115 ? 17.037 -6.270 -7.219 1.00 83.19 115 PRO A N 1
ATOM 935 C CA . PRO A 1 115 ? 16.606 -5.484 -8.381 1.00 83.19 115 PRO A CA 1
ATOM 936 C C . PRO A 1 115 ? 16.108 -4.082 -8.001 1.00 83.19 115 PRO A C 1
ATOM 938 O O . PRO A 1 115 ? 16.108 -3.161 -8.816 1.00 83.19 115 PRO A O 1
ATOM 941 N N . TYR A 1 116 ? 15.696 -3.907 -6.745 1.00 88.25 116 TYR A N 1
ATOM 942 C CA . TYR A 1 116 ? 15.319 -2.631 -6.160 1.00 88.25 116 TYR A CA 1
ATOM 943 C C . TYR A 1 116 ? 15.905 -2.521 -4.754 1.00 88.25 116 TYR A C 1
ATOM 945 O O . TYR A 1 116 ? 15.515 -3.281 -3.870 1.00 88.25 116 TYR A O 1
ATOM 953 N N . ASN A 1 117 ? 16.815 -1.571 -4.538 1.00 87.75 117 ASN A N 1
ATOM 954 C CA . ASN A 1 117 ? 17.454 -1.364 -3.246 1.00 87.75 117 ASN A CA 1
ATOM 955 C C . ASN A 1 117 ? 16.838 -0.188 -2.489 1.00 87.75 117 ASN A C 1
ATOM 957 O O . ASN A 1 117 ? 17.217 0.957 -2.702 1.00 87.75 117 ASN A O 1
ATOM 961 N N . ALA A 1 118 ? 15.933 -0.491 -1.556 1.00 86.44 118 ALA A N 1
ATOM 962 C CA . ALA A 1 118 ? 15.251 0.513 -0.736 1.00 86.44 118 ALA A CA 1
ATOM 963 C C . ALA A 1 118 ? 16.205 1.392 0.100 1.00 86.44 118 ALA A C 1
ATOM 965 O O . ALA A 1 118 ? 15.827 2.491 0.486 1.00 86.44 118 ALA A O 1
ATOM 966 N N . ASN A 1 119 ? 17.434 0.935 0.382 1.00 84.25 119 ASN A N 1
ATOM 967 C CA . ASN A 1 119 ? 18.418 1.724 1.135 1.00 84.25 119 ASN A CA 1
ATOM 968 C C . ASN A 1 119 ? 19.146 2.768 0.267 1.00 84.25 119 ASN A C 1
ATOM 970 O O . ASN A 1 119 ? 19.846 3.620 0.805 1.00 84.25 119 ASN A O 1
ATOM 974 N N . GLU A 1 120 ? 19.028 2.678 -1.060 1.00 87.06 120 GLU A N 1
ATOM 975 C CA . GLU A 1 120 ? 19.642 3.610 -2.018 1.00 87.06 120 GLU A CA 1
ATOM 976 C C . GLU A 1 120 ? 18.629 4.595 -2.611 1.00 87.06 120 GLU A C 1
ATOM 978 O O . GLU A 1 120 ? 19.006 5.467 -3.390 1.00 87.06 120 GLU A O 1
ATOM 983 N N . GLU A 1 121 ? 17.355 4.471 -2.241 1.00 88.19 121 GLU A N 1
ATOM 984 C CA . GLU A 1 121 ? 16.257 5.261 -2.787 1.00 88.19 121 GLU A CA 1
ATOM 985 C C . GLU A 1 121 ? 15.734 6.235 -1.735 1.00 88.19 121 GLU A C 1
ATOM 987 O O . GLU A 1 121 ? 15.407 5.848 -0.611 1.00 88.19 121 GLU A O 1
ATOM 992 N N . THR A 1 122 ? 15.596 7.505 -2.106 1.00 88.69 122 THR A N 1
ATOM 993 C CA . THR A 1 122 ? 14.863 8.469 -1.285 1.00 88.69 122 THR A CA 1
ATOM 994 C C . THR A 1 122 ? 13.357 8.269 -1.459 1.00 88.69 122 THR A C 1
ATOM 996 O O . THR A 1 122 ? 12.887 7.506 -2.314 1.00 88.69 122 THR A O 1
ATOM 999 N N . PHE A 1 123 ? 12.564 8.977 -0.653 1.00 86.44 123 PHE A N 1
ATOM 1000 C CA . PHE A 1 123 ? 11.124 9.063 -0.877 1.00 86.44 123 PHE A CA 1
ATOM 1001 C C . PHE A 1 123 ? 10.825 9.509 -2.320 1.00 86.44 123 PHE A C 1
ATOM 1003 O O . PHE A 1 123 ? 10.017 8.891 -3.010 1.00 86.44 123 PHE A O 1
ATOM 1010 N N . GLU A 1 124 ? 11.499 10.557 -2.795 1.00 86.56 124 GLU A N 1
ATOM 1011 C CA . GLU A 1 124 ? 11.275 11.144 -4.114 1.00 86.56 124 GLU A CA 1
ATOM 1012 C C . GLU A 1 124 ? 11.687 10.194 -5.239 1.00 86.56 124 GLU A C 1
ATOM 1014 O O . GLU A 1 124 ? 10.888 9.968 -6.148 1.00 86.56 124 GLU A O 1
ATOM 1019 N N . SER A 1 125 ? 12.883 9.596 -5.163 1.00 88.12 125 SER A N 1
ATOM 1020 C CA . SER A 1 125 ? 13.377 8.718 -6.230 1.00 88.12 125 SER A CA 1
ATOM 1021 C C . SER A 1 125 ? 12.557 7.430 -6.331 1.00 88.12 125 SER A C 1
ATOM 1023 O O . SER A 1 125 ? 12.194 7.019 -7.432 1.00 88.12 125 SER A O 1
ATOM 1025 N N . SER A 1 126 ? 12.147 6.847 -5.197 1.00 87.75 126 SER A N 1
ATOM 1026 C CA . SER A 1 126 ? 11.250 5.684 -5.193 1.00 87.75 126 SER A CA 1
ATOM 1027 C C . SER A 1 126 ? 9.892 6.003 -5.828 1.00 87.75 126 SER A C 1
ATOM 1029 O O . SER A 1 126 ? 9.416 5.259 -6.689 1.00 87.75 126 SER A O 1
ATOM 1031 N N . HIS A 1 127 ? 9.280 7.136 -5.470 1.00 86.56 127 HIS A N 1
ATOM 1032 C CA . HIS A 1 127 ? 8.009 7.560 -6.059 1.00 86.56 127 HIS A CA 1
ATOM 1033 C C . HIS A 1 127 ? 8.137 7.854 -7.553 1.00 86.56 127 HIS A C 1
ATOM 1035 O O . HIS A 1 127 ? 7.239 7.494 -8.314 1.00 86.56 127 HIS A O 1
ATOM 1041 N N . GLU A 1 128 ? 9.229 8.485 -7.984 1.00 89.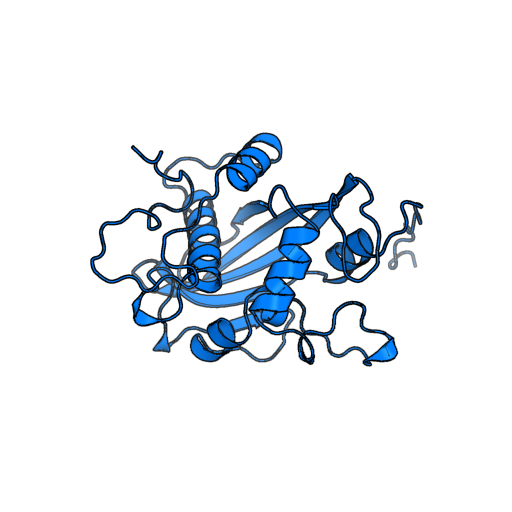25 128 GLU A N 1
ATOM 1042 C CA . GLU A 1 128 ? 9.496 8.760 -9.394 1.00 89.25 128 GLU A CA 1
ATOM 1043 C C . GLU A 1 128 ? 9.643 7.465 -10.197 1.00 89.25 128 GLU A C 1
ATOM 1045 O O . GLU A 1 128 ? 8.998 7.324 -11.238 1.00 89.25 128 GLU A O 1
ATOM 1050 N N . VAL A 1 129 ? 10.411 6.492 -9.695 1.00 90.75 129 VAL A N 1
ATOM 1051 C CA . VAL A 1 129 ? 10.620 5.195 -10.355 1.00 90.75 129 VAL A CA 1
ATOM 1052 C C . VAL A 1 129 ? 9.292 4.468 -10.581 1.00 90.75 129 VAL A C 1
ATOM 1054 O O . VAL A 1 129 ? 9.009 4.039 -11.701 1.00 90.75 129 VAL A O 1
ATOM 1057 N N . PHE A 1 130 ? 8.441 4.358 -9.557 1.00 91.75 130 PHE A N 1
ATOM 1058 C CA . PHE A 1 130 ? 7.177 3.625 -9.685 1.00 91.75 130 PHE A CA 1
ATOM 1059 C 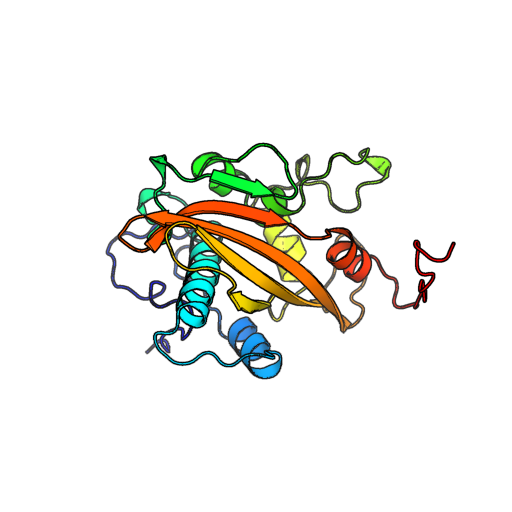C . PHE A 1 130 ? 6.091 4.398 -10.441 1.00 91.75 130 PHE A C 1
ATOM 1061 O O . PHE A 1 130 ? 5.361 3.794 -11.228 1.00 91.75 130 PHE A O 1
ATOM 1068 N N . LYS A 1 131 ? 5.998 5.726 -10.283 1.00 91.50 131 LYS A N 1
ATOM 1069 C CA . LYS A 1 131 ? 5.077 6.547 -11.094 1.00 91.50 131 LYS A CA 1
ATOM 1070 C C . LYS A 1 131 ? 5.463 6.544 -12.570 1.00 91.50 131 LYS A C 1
ATOM 1072 O O . LYS A 1 131 ? 4.577 6.534 -13.420 1.00 91.50 131 LYS A O 1
ATOM 1077 N N . SER A 1 132 ? 6.761 6.516 -12.870 1.00 93.12 132 SER A N 1
ATOM 1078 C CA . SER A 1 132 ? 7.251 6.385 -14.243 1.00 93.12 132 SER A CA 1
ATOM 1079 C C . SER A 1 132 ? 6.899 5.021 -14.825 1.00 93.12 132 SER A C 1
ATOM 1081 O O . SER A 1 132 ? 6.404 4.960 -15.944 1.00 93.12 132 SER A O 1
ATOM 1083 N N . ALA A 1 133 ? 7.082 3.936 -14.065 1.00 95.00 133 ALA A N 1
ATOM 1084 C CA . ALA A 1 133 ? 6.738 2.588 -14.515 1.00 95.00 133 ALA A CA 1
ATOM 1085 C C . ALA A 1 133 ? 5.227 2.410 -14.774 1.00 95.00 133 ALA A C 1
ATOM 1087 O O . ALA A 1 133 ? 4.841 1.747 -15.741 1.00 95.00 133 ALA A O 1
ATOM 1088 N N . PHE A 1 134 ? 4.381 3.030 -13.942 1.00 96.69 134 PHE A N 1
ATOM 1089 C CA . PHE A 1 134 ? 2.920 2.926 -13.983 1.00 96.69 134 PHE A CA 1
ATOM 1090 C C . PHE A 1 134 ? 2.250 4.294 -14.229 1.00 96.69 134 PHE A C 1
ATOM 1092 O O . PHE A 1 134 ? 1.622 4.848 -13.321 1.00 96.69 134 PHE A O 1
ATOM 1099 N N . PRO A 1 135 ? 2.308 4.854 -15.453 1.00 95.81 135 PRO A N 1
ATOM 1100 C CA . PRO A 1 135 ? 1.818 6.209 -15.737 1.00 95.81 135 PRO A CA 1
ATOM 1101 C C . PRO A 1 135 ? 0.298 6.378 -15.563 1.00 95.81 135 PRO A C 1
ATOM 1103 O O . PRO A 1 135 ? -0.181 7.488 -15.337 1.00 95.81 135 PRO A O 1
ATOM 1106 N N . ARG A 1 136 ? -0.479 5.287 -15.630 1.00 94.69 136 ARG A N 1
ATOM 1107 C CA . ARG A 1 136 ? -1.927 5.282 -15.326 1.00 94.69 136 ARG A CA 1
ATOM 1108 C C . ARG A 1 136 ? -2.231 5.202 -13.825 1.00 94.69 136 ARG A C 1
ATOM 1110 O O . ARG A 1 136 ? -3.393 5.234 -13.431 1.00 94.69 136 ARG A O 1
ATOM 1117 N N . GLY A 1 137 ? -1.197 5.083 -13.000 1.00 94.88 137 GLY A N 1
ATOM 1118 C CA . GLY A 1 137 ? -1.282 4.772 -11.584 1.00 94.88 137 GLY A CA 1
ATOM 1119 C C . GLY A 1 137 ? -1.210 3.276 -11.297 1.00 94.88 137 GLY A C 1
ATOM 1120 O O . GLY A 1 137 ? -1.221 2.428 -12.193 1.00 94.88 137 GLY A O 1
ATOM 1121 N N . PHE A 1 138 ? -1.137 2.970 -10.006 1.00 95.69 138 PHE A N 1
ATOM 1122 C CA . PHE A 1 138 ? -1.062 1.619 -9.479 1.00 95.69 138 PHE A CA 1
ATOM 1123 C C . PHE A 1 138 ? -2.310 1.410 -8.614 1.00 95.69 138 PHE A C 1
ATOM 1125 O O . PHE A 1 138 ? -2.452 2.000 -7.545 1.00 95.69 138 PHE A O 1
ATOM 1132 N N . ALA A 1 139 ? -3.281 0.673 -9.141 1.00 97.50 139 ALA A N 1
ATOM 1133 C CA . ALA A 1 139 ? -4.590 0.500 -8.529 1.00 97.50 139 ALA A CA 1
ATOM 1134 C C . ALA A 1 139 ? -4.534 -0.537 -7.405 1.00 97.50 139 ALA A C 1
ATOM 1136 O O . ALA A 1 139 ? -3.815 -1.531 -7.504 1.00 97.50 139 ALA A O 1
ATOM 1137 N N . TRP A 1 140 ? -5.316 -0.305 -6.352 1.00 97.81 140 TRP A N 1
ATOM 1138 C CA . TRP A 1 140 ? -5.406 -1.168 -5.179 1.00 97.81 140 TRP A CA 1
ATOM 1139 C C . TRP A 1 140 ? -6.876 -1.480 -4.866 1.00 97.81 140 TRP A C 1
ATOM 1141 O O . TRP A 1 140 ? -7.722 -0.580 -4.899 1.00 97.81 140 TRP A O 1
ATOM 1151 N N . GLU A 1 141 ? -7.179 -2.747 -4.579 1.00 98.38 141 GLU A N 1
ATOM 1152 C CA . GLU A 1 141 ? -8.532 -3.296 -4.402 1.00 98.38 141 GLU A CA 1
ATOM 1153 C C . GLU A 1 141 ? -8.611 -4.231 -3.199 1.00 98.38 141 GLU A C 1
ATOM 1155 O O . GLU A 1 141 ? -7.792 -5.145 -3.056 1.00 98.38 141 GLU A O 1
ATOM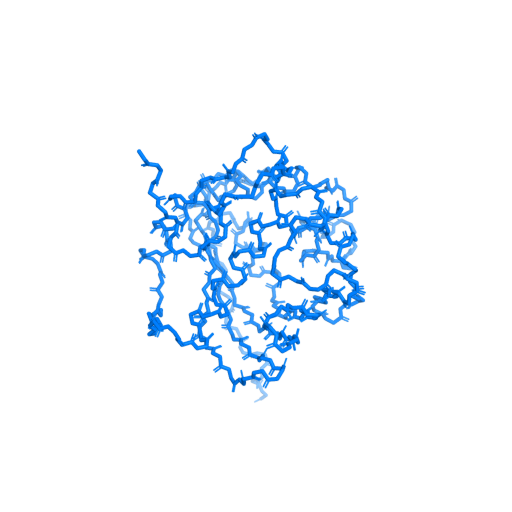 1160 N N . VAL A 1 142 ? -9.664 -4.073 -2.391 1.00 98.56 142 VAL A N 1
ATOM 1161 C CA . VAL A 1 142 ? -10.061 -5.092 -1.412 1.00 98.56 142 VAL A CA 1
ATOM 1162 C C . VAL A 1 142 ? -10.769 -6.223 -2.147 1.00 98.56 142 VAL A C 1
ATOM 1164 O O . VAL A 1 142 ? -11.805 -6.021 -2.774 1.00 98.56 142 VAL A O 1
ATOM 1167 N N . ILE A 1 143 ? -10.239 -7.437 -2.022 1.00 98.62 143 ILE A N 1
ATOM 1168 C CA . ILE A 1 143 ? -10.803 -8.647 -2.632 1.00 98.62 143 ILE A CA 1
ATOM 1169 C C . ILE A 1 143 ? -11.798 -9.330 -1.698 1.00 98.62 143 ILE A C 1
ATOM 1171 O O . ILE A 1 143 ? -12.784 -9.911 -2.161 1.00 98.62 143 ILE A O 1
ATOM 1175 N N . LYS A 1 144 ? -11.521 -9.303 -0.392 1.00 98.12 144 LYS A N 1
ATOM 1176 C CA . LYS A 1 144 ? -12.373 -9.886 0.647 1.00 98.12 144 LYS A CA 1
ATOM 1177 C C . LYS A 1 144 ? -11.968 -9.363 2.020 1.00 98.12 144 LYS A C 1
ATOM 1179 O O . LYS A 1 144 ? -10.775 -9.328 2.304 1.00 98.12 144 LYS A O 1
ATOM 1184 N N . VAL A 1 145 ? -12.935 -9.074 2.885 1.00 98.56 145 VAL A N 1
ATOM 1185 C CA . VAL A 1 145 ? -12.713 -8.917 4.330 1.00 98.56 145 VAL A CA 1
ATOM 1186 C C . VAL A 1 145 ? -13.132 -10.207 5.042 1.00 98.56 145 VAL A C 1
ATOM 1188 O O . VAL A 1 145 ? -14.105 -10.858 4.661 1.00 98.56 145 VAL A O 1
ATOM 1191 N N . TYR A 1 146 ? -12.343 -10.631 6.026 1.00 98.44 146 TYR A N 1
ATOM 1192 C CA . TYR A 1 146 ? -12.541 -11.870 6.780 1.00 98.44 146 TYR A CA 1
ATOM 1193 C C . TYR A 1 146 ? -13.071 -11.621 8.191 1.00 98.44 146 TYR A C 1
ATOM 1195 O O . TYR A 1 146 ? -13.824 -12.447 8.701 1.00 98.44 146 TYR A O 1
ATOM 1203 N N . THR A 1 147 ? -12.679 -10.511 8.817 1.00 98.44 147 THR A N 1
ATOM 1204 C CA . THR A 1 147 ? -13.023 -10.185 10.208 1.00 98.44 147 THR A CA 1
ATOM 1205 C C . THR A 1 147 ? -13.365 -8.705 10.358 1.00 98.44 147 THR A C 1
ATOM 1207 O O . THR A 1 147 ? -12.988 -7.885 9.521 1.00 98.44 147 THR A O 1
ATOM 1210 N N . GLY A 1 148 ? -14.119 -8.377 11.409 1.00 97.81 148 GLY A N 1
ATOM 1211 C CA . GLY A 1 148 ? -14.485 -7.005 11.763 1.00 97.81 148 GLY A CA 1
ATOM 1212 C C . GLY A 1 148 ? -13.559 -6.381 12.813 1.00 97.81 148 GLY A C 1
ATOM 1213 O O . GLY A 1 148 ? -12.690 -7.069 13.343 1.00 97.81 148 GLY A O 1
ATOM 1214 N N . PRO A 1 149 ? -13.759 -5.094 13.146 1.00 97.38 149 PRO A N 1
ATOM 1215 C CA . PRO A 1 149 ? -13.027 -4.411 14.213 1.00 97.38 149 PRO A CA 1
ATOM 1216 C C . PRO A 1 149 ? -13.079 -5.158 15.564 1.00 97.38 149 PRO A C 1
ATOM 1218 O O . PRO A 1 149 ? -14.077 -5.827 15.850 1.00 97.38 149 PRO A O 1
ATOM 1221 N N . PRO A 1 150 ? -12.050 -5.020 16.423 1.00 97.62 150 PRO A N 1
ATOM 1222 C CA . PRO A 1 150 ? -10.896 -4.129 16.261 1.00 97.62 150 PRO A CA 1
ATOM 1223 C C . PRO A 1 150 ? -9.780 -4.703 15.376 1.00 97.62 150 PRO A C 1
ATOM 1225 O O . PRO A 1 150 ? -8.898 -3.951 14.984 1.00 97.62 150 PRO A O 1
ATOM 1228 N N . GLU A 1 151 ? -9.821 -5.993 15.032 1.00 98.31 151 GLU A N 1
ATOM 1229 C CA . GLU A 1 151 ? -8.798 -6.668 14.222 1.00 98.31 151 GLU A CA 1
ATOM 1230 C C . GLU A 1 151 ? -9.387 -7.158 12.897 1.00 98.31 151 GLU A C 1
ATOM 1232 O O . GLU A 1 151 ? -10.006 -8.222 12.802 1.00 98.31 151 GLU A O 1
ATOM 1237 N N . ILE A 1 152 ? -9.184 -6.367 11.849 1.00 98.69 152 ILE A N 1
ATOM 1238 C CA . ILE A 1 152 ? -9.711 -6.606 10.507 1.00 98.69 152 ILE A CA 1
ATOM 1239 C C . ILE A 1 152 ? -8.649 -7.322 9.678 1.00 98.69 152 ILE A C 1
ATOM 1241 O O . ILE A 1 152 ? -7.603 -6.754 9.394 1.00 98.69 152 ILE A O 1
ATOM 1245 N N . ALA A 1 153 ? -8.932 -8.530 9.210 1.00 98.69 153 ALA A N 1
ATOM 1246 C CA . ALA A 1 153 ? -8.125 -9.243 8.232 1.00 98.69 153 ALA A CA 1
ATOM 1247 C C . ALA A 1 153 ? -8.777 -9.136 6.852 1.00 98.69 153 ALA A C 1
ATOM 1249 O O . ALA A 1 153 ? -9.985 -9.334 6.706 1.00 98.69 153 ALA A O 1
ATOM 1250 N N . PHE A 1 154 ? -7.988 -8.868 5.816 1.00 98.69 154 PHE A N 1
ATOM 1251 C CA . PHE A 1 154 ? -8.488 -8.703 4.454 1.00 98.69 154 PHE A CA 1
ATOM 1252 C C . PHE A 1 154 ? -7.491 -9.224 3.415 1.00 98.69 154 PHE A C 1
ATOM 1254 O O . PHE A 1 154 ? -6.280 -9.219 3.611 1.00 98.69 154 PHE A O 1
ATOM 1261 N N . LYS A 1 155 ? -8.008 -9.682 2.276 1.00 98.69 155 LYS A N 1
ATOM 1262 C CA . LYS A 1 155 ? -7.227 -9.993 1.077 1.00 98.69 155 LYS A CA 1
ATOM 1263 C C . LYS A 1 155 ? -7.303 -8.806 0.133 1.00 98.69 155 LYS A C 1
ATOM 1265 O O . LYS A 1 155 ? -8.394 -8.280 -0.092 1.00 98.69 155 LYS A O 1
ATOM 1270 N N . PHE A 1 156 ? -6.182 -8.440 -0.473 1.00 98.69 156 PHE A N 1
ATOM 1271 C CA . PHE A 1 156 ? -6.117 -7.342 -1.431 1.00 98.69 156 PHE A CA 1
ATOM 1272 C C . PHE A 1 156 ? -5.423 -7.747 -2.731 1.00 98.69 156 PHE A C 1
ATOM 1274 O O . PHE A 1 156 ? -4.764 -8.789 -2.818 1.00 98.69 156 PHE A O 1
ATOM 1281 N N . ARG A 1 157 ? -5.591 -6.896 -3.741 1.00 98.50 157 ARG A N 1
ATOM 1282 C CA . ARG A 1 157 ? -4.908 -6.938 -5.032 1.00 98.50 157 ARG A CA 1
ATOM 1283 C C . ARG A 1 157 ? -4.327 -5.563 -5.324 1.00 98.50 157 ARG A C 1
ATOM 1285 O O . ARG A 1 157 ? -4.993 -4.557 -5.095 1.00 98.50 157 ARG A O 1
ATOM 1292 N N . HIS A 1 158 ? -3.122 -5.532 -5.875 1.00 97.31 158 HIS A N 1
ATOM 1293 C CA . HIS A 1 158 ? -2.495 -4.324 -6.397 1.00 97.31 158 HIS A CA 1
ATOM 1294 C C . HIS A 1 158 ? -2.082 -4.575 -7.850 1.00 97.31 158 HIS A C 1
ATOM 1296 O O . HIS A 1 158 ? -1.513 -5.629 -8.138 1.00 97.31 158 HIS A O 1
ATOM 1302 N N . TRP A 1 159 ? -2.399 -3.671 -8.782 1.00 98.06 159 TRP A N 1
ATOM 1303 C CA . TRP A 1 159 ? -2.072 -3.859 -10.199 1.00 98.06 159 TRP A CA 1
ATOM 1304 C C . TRP A 1 159 ? -1.899 -2.550 -10.970 1.00 98.06 159 TRP A C 1
ATOM 1306 O O . TRP A 1 159 ? -2.455 -1.513 -10.619 1.00 98.06 159 TRP A O 1
ATOM 1316 N N . GLY A 1 160 ? -1.136 -2.612 -12.058 1.00 97.31 160 GLY A N 1
ATOM 1317 C CA . GLY A 1 160 ? -0.912 -1.510 -12.991 1.00 97.31 160 GLY A CA 1
ATOM 1318 C C . GLY A 1 160 ? -0.325 -2.023 -14.301 1.00 97.31 160 GLY A C 1
ATOM 1319 O O . GLY A 1 160 ? 0.112 -3.169 -14.383 1.00 97.31 160 GLY A O 1
ATOM 1320 N N . PHE A 1 161 ? -0.326 -1.194 -15.340 1.00 96.88 161 PHE A N 1
ATOM 1321 C CA . PHE A 1 161 ? 0.274 -1.544 -16.630 1.00 96.88 161 PHE A CA 1
ATOM 1322 C C . PHE A 1 161 ? 1.686 -0.971 -16.718 1.00 96.88 161 PHE A C 1
ATOM 1324 O O . PHE A 1 161 ? 1.870 0.230 -16.525 1.00 96.88 161 PHE A O 1
ATOM 1331 N N . PHE A 1 162 ? 2.674 -1.828 -16.988 1.00 96.62 162 PHE A N 1
ATOM 1332 C CA . PHE A 1 162 ? 4.076 -1.426 -17.091 1.00 96.62 162 PHE A CA 1
ATOM 1333 C C . PHE A 1 162 ? 4.332 -0.737 -18.436 1.00 96.62 162 PHE A C 1
ATOM 1335 O O . PHE A 1 162 ? 4.670 -1.380 -19.430 1.00 96.62 162 PHE A O 1
ATOM 1342 N N . GLU A 1 163 ? 4.100 0.573 -18.473 1.00 96.12 163 GLU A N 1
ATOM 1343 C CA . GLU A 1 163 ? 4.051 1.380 -19.702 1.00 96.12 163 GLU A CA 1
ATOM 1344 C C . GLU A 1 163 ? 5.100 2.491 -19.760 1.00 96.12 163 GLU A C 1
ATOM 1346 O O . GLU A 1 163 ? 5.287 3.095 -20.815 1.00 96.12 163 GLU A O 1
ATOM 1351 N N . GLY A 1 164 ? 5.822 2.735 -18.667 1.00 94.81 164 GLY A N 1
ATOM 1352 C CA . GLY A 1 164 ? 7.032 3.553 -18.690 1.00 94.81 164 GLY A CA 1
ATOM 1353 C C . GLY A 1 164 ? 8.253 2.802 -18.161 1.00 94.81 164 GLY A C 1
ATOM 1354 O O . GLY A 1 164 ? 8.162 1.622 -17.842 1.00 94.81 164 GLY A O 1
ATOM 1355 N N . PRO A 1 165 ? 9.427 3.445 -18.126 1.00 93.94 165 PRO A N 1
ATOM 1356 C CA . PRO A 1 165 ? 10.679 2.778 -17.789 1.00 93.94 165 PRO A CA 1
ATOM 1357 C C . PRO A 1 165 ? 10.771 2.431 -16.297 1.00 93.94 165 PRO A C 1
ATOM 1359 O O . PRO A 1 165 ? 10.268 3.163 -15.446 1.00 93.94 165 PRO A O 1
ATOM 1362 N N . PHE A 1 166 ? 11.503 1.362 -15.974 1.00 93.31 166 PHE A N 1
ATOM 1363 C CA . PHE A 1 166 ? 11.839 0.994 -14.595 1.00 93.31 166 PHE A CA 1
ATOM 1364 C C . PHE A 1 166 ? 13.319 0.615 -14.486 1.00 93.31 166 PHE A C 1
ATOM 1366 O O . PHE A 1 166 ? 13.729 -0.425 -14.987 1.00 93.31 166 PHE A O 1
ATOM 1373 N N . LYS A 1 167 ? 14.144 1.465 -13.858 1.00 90.00 167 LYS A N 1
ATOM 1374 C CA . LYS A 1 167 ? 15.581 1.217 -13.584 1.00 90.00 167 LYS A CA 1
ATOM 1375 C C . LYS A 1 167 ? 16.370 0.606 -14.763 1.00 90.00 167 LYS A C 1
ATOM 1377 O O . LYS A 1 167 ? 17.161 -0.311 -14.585 1.00 90.00 167 LYS A O 1
ATOM 1382 N N . GLY A 1 168 ? 16.149 1.120 -15.977 1.00 88.81 168 GLY A N 1
ATOM 1383 C CA . GLY A 1 168 ? 16.812 0.654 -17.206 1.00 88.81 168 GLY A CA 1
ATOM 1384 C C . GLY A 1 168 ? 16.071 -0.445 -17.978 1.00 88.81 168 GLY A C 1
ATOM 1385 O O . GLY A 1 168 ? 16.459 -0.757 -19.101 1.00 88.81 168 GLY A O 1
ATOM 1386 N N . HIS A 1 169 ? 14.981 -0.986 -17.434 1.00 91.00 169 HIS A N 1
ATOM 1387 C CA . HIS A 1 169 ? 14.097 -1.925 -18.119 1.00 91.00 169 HIS A CA 1
ATOM 1388 C C . HIS A 1 169 ? 13.038 -1.177 -18.935 1.00 91.00 169 HIS A C 1
ATOM 1390 O O . HIS A 1 169 ? 12.416 -0.221 -18.456 1.00 91.00 169 HIS A O 1
ATOM 1396 N N . ALA A 1 170 ? 12.850 -1.614 -20.182 1.00 93.19 170 ALA A N 1
ATOM 1397 C CA . ALA A 1 170 ? 11.850 -1.064 -21.088 1.00 93.19 170 ALA A CA 1
ATOM 1398 C C . ALA A 1 170 ? 10.436 -1.549 -20.713 1.00 93.19 170 ALA A C 1
ATOM 1400 O O . ALA A 1 170 ? 10.286 -2.708 -20.317 1.00 93.19 170 ALA A O 1
ATOM 1401 N N . PRO A 1 171 ? 9.402 -0.704 -20.875 1.00 94.81 171 PRO A N 1
ATOM 1402 C CA . PRO A 1 171 ? 8.025 -1.097 -20.607 1.00 94.81 171 PRO A CA 1
ATOM 1403 C C . PRO A 1 171 ? 7.569 -2.233 -21.521 1.00 94.81 171 PRO A C 1
ATOM 1405 O O . PRO A 1 171 ? 7.835 -2.228 -22.724 1.00 94.81 171 PRO A O 1
ATOM 1408 N N . THR A 1 172 ? 6.822 -3.183 -20.961 1.00 95.00 172 THR A N 1
ATOM 1409 C CA . THR A 1 172 ? 6.267 -4.321 -21.714 1.00 95.00 172 THR A CA 1
ATOM 1410 C C . THR A 1 172 ? 4.820 -4.102 -22.157 1.00 95.00 172 THR A C 1
ATOM 1412 O O . THR A 1 172 ? 4.297 -4.881 -22.952 1.00 95.00 172 THR A O 1
ATOM 1415 N N . GLY A 1 173 ? 4.140 -3.090 -21.610 1.00 94.75 173 GLY A N 1
ATOM 1416 C CA . GLY A 1 173 ? 2.704 -2.853 -21.781 1.00 94.75 173 GLY A CA 1
ATOM 1417 C C . GLY A 1 173 ? 1.808 -3.881 -21.080 1.00 94.75 173 GLY A C 1
ATOM 1418 O O . GLY A 1 173 ? 0.584 -3.787 -21.157 1.00 94.75 173 GLY A O 1
ATOM 1419 N N . LYS A 1 174 ? 2.386 -4.878 -20.396 1.00 95.38 174 LYS A N 1
ATOM 1420 C CA . LYS A 1 174 ? 1.630 -5.918 -19.691 1.00 95.38 174 LYS A CA 1
ATOM 1421 C C . LYS A 1 174 ? 1.173 -5.421 -18.319 1.00 95.38 174 LYS A C 1
ATOM 1423 O O . LYS A 1 174 ? 1.792 -4.548 -17.709 1.00 95.38 174 LYS A O 1
ATOM 1428 N N . MET A 1 175 ? 0.089 -6.013 -17.821 1.00 95.88 175 MET A N 1
ATOM 1429 C CA . MET A 1 175 ? -0.343 -5.809 -16.442 1.00 95.88 175 MET A CA 1
ATOM 1430 C C . MET A 1 175 ? 0.627 -6.517 -15.494 1.00 95.88 175 MET A C 1
ATOM 1432 O O . MET A 1 175 ? 0.830 -7.725 -15.598 1.00 95.88 175 MET A O 1
ATOM 1436 N N . VAL A 1 176 ? 1.167 -5.765 -14.545 1.00 96.75 176 VAL A N 1
ATOM 1437 C CA . VAL A 1 176 ? 1.865 -6.286 -13.373 1.00 96.75 176 VAL A CA 1
ATOM 1438 C C . VAL A 1 176 ? 0.873 -6.266 -12.223 1.00 96.75 176 VAL A C 1
ATOM 1440 O O . VAL A 1 176 ? 0.231 -5.244 -11.974 1.00 96.75 176 VAL A O 1
ATOM 1443 N N . GLN A 1 177 ? 0.705 -7.398 -11.546 1.00 96.19 17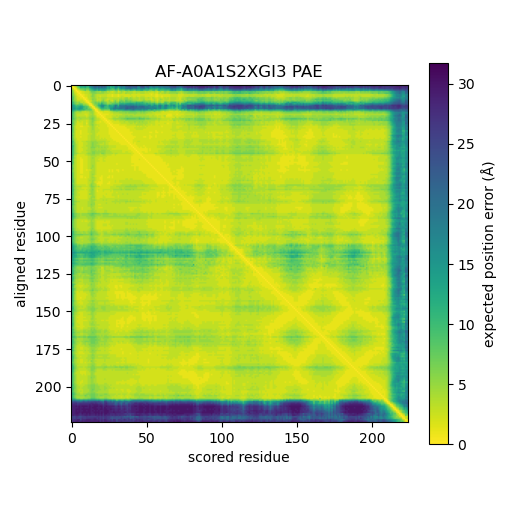7 GLN A N 1
ATOM 1444 C CA . GLN A 1 177 ? -0.216 -7.509 -10.422 1.00 96.19 177 GLN A CA 1
ATOM 1445 C C . GLN A 1 177 ? 0.333 -8.437 -9.353 1.00 96.19 177 GLN A C 1
ATOM 1447 O O . GLN A 1 177 ? 1.029 -9.397 -9.662 1.00 96.19 177 GLN A O 1
ATOM 145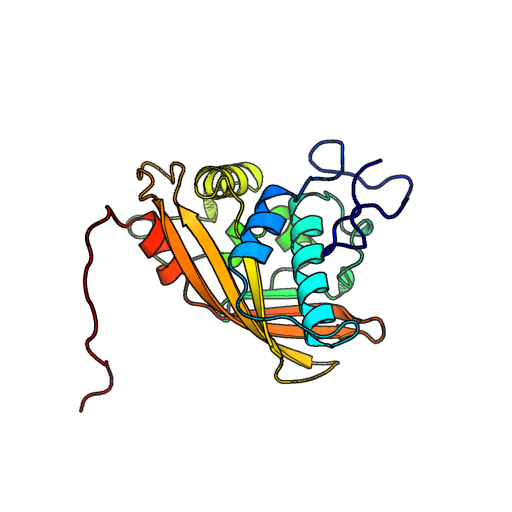2 N N . PHE A 1 178 ? -0.060 -8.189 -8.113 1.00 97.31 178 PHE A N 1
ATOM 1453 C CA . PHE A 1 178 ? 0.167 -9.115 -7.017 1.00 97.31 178 PHE A CA 1
ATOM 1454 C C . PHE A 1 178 ? -1.016 -9.098 -6.051 1.00 97.31 178 PHE A C 1
ATOM 1456 O O . PHE A 1 178 ? -1.831 -8.170 -6.027 1.00 97.31 178 PHE A O 1
ATOM 1463 N N . PHE A 1 179 ? -1.106 -10.156 -5.254 1.00 98.31 179 PHE A N 1
ATOM 1464 C CA . PHE A 1 179 ? -2.088 -10.294 -4.189 1.00 98.31 179 PHE A CA 1
ATOM 1465 C C . PHE A 1 179 ? -1.375 -10.406 -2.851 1.00 98.31 179 PHE A C 1
ATOM 1467 O O . PHE A 1 179 ? -0.240 -10.877 -2.772 1.00 98.31 179 PHE A O 1
ATOM 1474 N N . GLY A 1 180 ? -2.077 -10.018 -1.797 1.00 98.25 180 GLY A N 1
ATOM 1475 C CA . GLY A 1 180 ? -1.586 -10.170 -0.440 1.00 98.25 180 GLY A CA 1
ATOM 1476 C C . GLY A 1 180 ? -2.710 -10.295 0.571 1.00 98.25 180 GLY A C 1
ATOM 1477 O O . GLY A 1 180 ? -3.899 -10.203 0.242 1.00 98.25 180 GLY A O 1
ATOM 1478 N N . LEU A 1 181 ? -2.304 -10.517 1.812 1.00 98.56 181 LEU A N 1
ATOM 1479 C CA . LEU A 1 181 ? -3.145 -10.448 2.994 1.00 98.56 181 LEU A CA 1
ATOM 1480 C C . LEU A 1 181 ? -2.702 -9.238 3.813 1.00 98.56 181 LEU A C 1
ATOM 1482 O O . LEU A 1 181 ? -1.505 -8.993 3.946 1.00 98.56 181 LEU A O 1
ATOM 1486 N N . GLY A 1 182 ? -3.654 -8.494 4.354 1.00 98.31 182 GLY A N 1
ATOM 1487 C CA . GLY A 1 182 ? -3.381 -7.455 5.327 1.00 98.31 182 GLY A CA 1
ATOM 1488 C C . GLY A 1 182 ? -4.206 -7.638 6.590 1.00 98.31 182 GLY A C 1
ATOM 1489 O O . GLY A 1 182 ? -5.301 -8.208 6.547 1.00 98.31 182 GLY A O 1
ATOM 1490 N N . THR A 1 183 ? -3.685 -7.141 7.704 1.00 98.44 183 THR A N 1
ATOM 1491 C CA . THR A 1 183 ? -4.438 -6.948 8.942 1.00 98.44 183 THR A CA 1
ATOM 1492 C C . THR A 1 183 ? -4.407 -5.477 9.340 1.00 98.44 183 THR A C 1
ATOM 1494 O O . THR A 1 183 ? -3.416 -4.784 9.104 1.00 98.44 183 THR A O 1
ATOM 1497 N N . LEU A 1 184 ? -5.509 -4.991 9.910 1.00 98.38 184 LEU A N 1
ATOM 1498 C CA . LEU A 1 184 ? -5.608 -3.689 10.559 1.00 98.38 184 LEU A CA 1
ATOM 1499 C C . LEU A 1 184 ? -6.058 -3.892 11.993 1.00 98.38 184 LEU A C 1
ATOM 1501 O O . LEU A 1 184 ? -7.091 -4.519 12.228 1.00 98.38 184 LEU A O 1
ATOM 1505 N N . LYS A 1 185 ? -5.331 -3.290 12.925 1.00 98.50 185 LYS A N 1
ATOM 1506 C CA . LYS A 1 185 ? -5.830 -3.014 14.266 1.00 98.50 185 LYS A CA 1
ATOM 1507 C C . LYS A 1 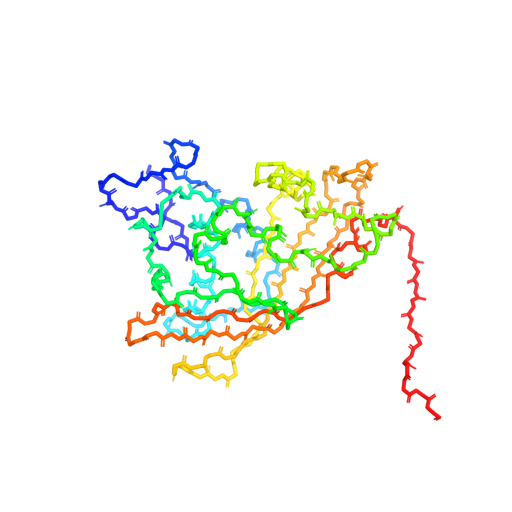185 ? -6.329 -1.581 14.304 1.00 98.50 185 LYS A C 1
ATOM 1509 O O . LYS A 1 185 ? -5.584 -0.674 13.931 1.00 98.50 185 LYS A O 1
ATOM 1514 N N . VAL A 1 186 ? -7.572 -1.376 14.719 1.00 98.25 186 VAL A N 1
ATOM 1515 C CA . VAL A 1 186 ? -8.216 -0.057 14.718 1.00 98.25 186 VAL A CA 1
ATOM 1516 C C . VAL A 1 186 ? -8.759 0.325 16.090 1.00 98.25 186 VAL A C 1
ATOM 1518 O O . VAL A 1 186 ? -9.133 -0.543 16.881 1.00 98.25 186 VAL A O 1
ATOM 1521 N N . ASP A 1 187 ? -8.821 1.631 16.348 1.00 96.81 187 ASP A N 1
ATOM 1522 C CA . ASP A 1 187 ? -9.498 2.186 17.517 1.00 96.81 187 ASP A CA 1
ATOM 1523 C C . ASP A 1 187 ? -11.033 2.197 17.353 1.00 96.81 187 ASP A C 1
ATOM 1525 O O . ASP A 1 187 ? -11.599 1.749 16.350 1.00 96.81 187 ASP A O 1
ATOM 1529 N N . ASP A 1 188 ? -11.730 2.712 18.363 1.00 95.50 188 ASP A N 1
ATOM 1530 C CA . ASP A 1 188 ? -13.188 2.863 18.393 1.00 95.50 188 ASP A CA 1
ATOM 1531 C C . ASP A 1 188 ? -13.733 3.867 17.360 1.00 95.50 188 ASP A C 1
ATOM 1533 O O . ASP A 1 188 ? -14.933 3.876 17.078 1.00 95.50 188 ASP A O 1
ATOM 1537 N N . THR A 1 189 ? -12.859 4.668 16.747 1.00 93.69 189 THR A N 1
ATOM 1538 C CA . THR A 1 189 ? -13.165 5.595 15.650 1.00 93.69 189 THR A CA 1
ATOM 1539 C C . THR A 1 189 ? -12.747 5.069 14.274 1.00 93.69 189 THR A C 1
ATOM 1541 O O . THR A 1 189 ? -12.849 5.799 13.287 1.00 93.69 189 THR A O 1
ATOM 1544 N N . LEU A 1 190 ? -12.322 3.800 14.190 1.00 94.12 190 LEU A N 1
ATOM 1545 C CA . LEU A 1 190 ? -11.792 3.132 12.993 1.00 94.12 190 LEU A CA 1
ATOM 1546 C C . LEU A 1 190 ? -10.473 3.714 12.459 1.00 94.12 190 LEU A C 1
ATOM 1548 O O . LEU A 1 190 ? -10.092 3.431 11.320 1.00 94.12 190 LEU A O 1
ATOM 1552 N N . LYS A 1 191 ? -9.741 4.487 13.267 1.00 95.81 191 LYS A N 1
ATOM 1553 C CA . LYS A 1 191 ? -8.377 4.898 12.921 1.00 95.81 191 LYS A CA 1
ATOM 1554 C C . LYS A 1 191 ? -7.414 3.758 13.179 1.00 95.81 191 LYS A C 1
ATOM 1556 O O . LYS A 1 191 ? -7.544 3.021 14.152 1.00 95.81 191 LYS A O 1
ATOM 1561 N N . VAL A 1 192 ? -6.423 3.630 12.310 1.00 97.81 192 VAL A N 1
ATOM 1562 C CA . VAL A 1 192 ? -5.488 2.509 12.344 1.00 97.81 192 VAL A CA 1
ATOM 1563 C C . VAL A 1 192 ? -4.396 2.724 13.393 1.00 97.81 192 VAL A C 1
ATOM 1565 O O . VAL A 1 192 ? -3.682 3.728 13.371 1.00 97.81 192 VAL A O 1
ATOM 1568 N N . GLU A 1 193 ? -4.248 1.747 14.282 1.00 98.12 193 GLU A N 1
ATOM 1569 C CA . GLU A 1 193 ? -3.148 1.620 15.239 1.00 98.12 193 GLU A CA 1
ATOM 1570 C C . GLU A 1 193 ? -2.038 0.710 14.697 1.00 98.12 193 GLU A C 1
ATOM 1572 O O . GLU A 1 193 ? -0.865 0.981 14.905 1.00 98.12 193 GLU A O 1
ATOM 1577 N N . GLU A 1 194 ? -2.363 -0.370 13.987 1.00 98.00 194 GLU A N 1
ATOM 1578 C CA . GLU A 1 194 ? -1.352 -1.287 13.442 1.00 98.00 194 GLU A CA 1
ATOM 1579 C C . GLU A 1 194 ? -1.781 -1.797 12.063 1.00 98.00 194 GLU A C 1
ATOM 1581 O O . GLU A 1 194 ? -2.959 -2.079 11.835 1.00 98.00 194 GLU A O 1
ATOM 1586 N N . VAL A 1 195 ? -0.821 -1.913 11.146 1.00 97.88 195 VAL A N 1
ATOM 1587 C CA . VAL A 1 195 ? -0.979 -2.501 9.812 1.00 97.88 195 VAL A CA 1
ATOM 1588 C C . VAL A 1 195 ? 0.044 -3.613 9.660 1.00 97.88 195 VAL A C 1
ATOM 1590 O O . VAL A 1 195 ? 1.241 -3.349 9.765 1.00 97.88 195 VAL A O 1
ATOM 1593 N N . GLU A 1 196 ? -0.389 -4.819 9.308 1.00 98.00 196 GLU A N 1
ATOM 1594 C CA . GLU A 1 196 ? 0.525 -5.850 8.810 1.00 98.00 196 GLU A CA 1
ATOM 1595 C C . GLU A 1 196 ? 0.186 -6.219 7.375 1.00 98.00 196 GLU A C 1
ATOM 1597 O O . GLU A 1 196 ? -0.974 -6.465 7.059 1.00 98.00 196 GLU A O 1
ATOM 1602 N N . ILE A 1 197 ? 1.192 -6.287 6.503 1.00 98.06 197 ILE A N 1
ATOM 1603 C CA . ILE A 1 197 ? 1.027 -6.669 5.098 1.00 98.06 197 ILE A CA 1
ATOM 1604 C C . ILE A 1 197 ? 1.901 -7.880 4.777 1.00 98.06 197 ILE A C 1
ATOM 1606 O O . ILE A 1 197 ? 3.114 -7.855 4.985 1.00 98.06 197 ILE A O 1
ATOM 1610 N N . TYR A 1 198 ? 1.287 -8.908 4.195 1.00 98.00 198 TYR A N 1
ATOM 1611 C CA . TYR A 1 198 ? 1.943 -10.113 3.701 1.00 98.00 198 TYR A CA 1
ATOM 1612 C C . TYR A 1 198 ? 1.692 -10.282 2.206 1.00 98.00 198 TYR A C 1
ATOM 1614 O O . TYR A 1 198 ? 0.546 -10.396 1.766 1.00 98.00 198 TYR A O 1
ATOM 1622 N N . TYR A 1 199 ? 2.758 -10.308 1.414 1.00 97.06 199 TYR A N 1
ATOM 1623 C CA . TYR A 1 199 ? 2.699 -10.478 -0.038 1.00 97.06 199 TYR A CA 1
ATOM 1624 C C . TYR A 1 199 ? 4.044 -10.965 -0.585 1.00 97.06 199 TYR A C 1
ATOM 1626 O O . TYR A 1 199 ? 5.059 -10.885 0.107 1.00 97.06 199 TYR A O 1
ATOM 1634 N N . ASP A 1 200 ? 4.059 -11.433 -1.835 1.00 95.25 200 ASP A N 1
ATOM 1635 C CA . ASP A 1 200 ? 5.291 -11.775 -2.550 1.00 95.25 200 ASP A CA 1
ATOM 1636 C C . ASP A 1 200 ? 5.790 -10.574 -3.379 1.00 95.25 200 ASP A C 1
ATOM 1638 O O . ASP A 1 200 ? 5.170 -10.229 -4.391 1.00 95.25 200 ASP A O 1
ATOM 1642 N N . PRO A 1 201 ? 6.908 -9.923 -2.999 1.00 92.62 201 PRO A N 1
ATOM 1643 C CA . PRO A 1 201 ? 7.481 -8.828 -3.779 1.00 92.62 201 PRO A CA 1
ATOM 1644 C C . PRO A 1 201 ? 7.980 -9.264 -5.162 1.00 92.62 201 PRO A C 1
ATOM 1646 O O . PRO A 1 201 ? 8.119 -8.426 -6.056 1.00 92.62 201 PRO A O 1
ATOM 1649 N N . SER A 1 202 ? 8.251 -10.557 -5.352 1.00 91.06 202 SER A N 1
ATOM 1650 C CA . SER A 1 202 ? 8.763 -11.107 -6.608 1.00 91.06 202 SER A CA 1
ATOM 1651 C C . SER A 1 202 ? 7.727 -11.039 -7.726 1.00 91.06 202 SER A C 1
ATOM 1653 O O . SER A 1 202 ? 8.109 -10.882 -8.878 1.00 91.06 202 SER A O 1
ATOM 1655 N N . GLU A 1 203 ? 6.430 -11.075 -7.407 1.00 93.19 203 GLU A N 1
ATOM 1656 C CA . GLU A 1 203 ? 5.350 -10.904 -8.393 1.00 93.19 203 GLU A CA 1
ATOM 1657 C C . GLU A 1 203 ? 5.367 -9.491 -9.005 1.00 93.19 203 GLU A C 1
ATOM 1659 O O . GLU A 1 203 ? 5.231 -9.315 -10.217 1.00 93.19 203 GLU A O 1
ATOM 1664 N N . LEU A 1 204 ? 5.623 -8.464 -8.181 1.00 93.31 204 LEU A N 1
ATOM 1665 C CA . LEU A 1 204 ? 5.780 -7.086 -8.656 1.00 93.31 204 LEU A CA 1
ATOM 1666 C C . LEU A 1 204 ? 7.084 -6.916 -9.441 1.00 93.31 204 LEU A C 1
ATOM 1668 O O . LEU A 1 204 ? 7.081 -6.449 -10.581 1.00 93.31 204 LEU A O 1
ATOM 1672 N N . LEU A 1 205 ? 8.210 -7.278 -8.825 1.00 92.44 205 LEU A N 1
ATOM 1673 C CA . LEU A 1 205 ? 9.531 -7.029 -9.399 1.00 92.44 205 LEU A CA 1
ATOM 1674 C C . LEU A 1 205 ? 9.768 -7.896 -10.640 1.00 92.44 205 LEU A C 1
ATOM 1676 O O . LEU A 1 205 ? 10.279 -7.401 -11.636 1.00 92.44 205 LEU A O 1
ATOM 1680 N N . GLY A 1 206 ? 9.326 -9.152 -10.638 1.00 91.56 206 GLY A N 1
ATOM 1681 C CA . GLY A 1 206 ? 9.395 -10.039 -11.798 1.00 91.56 206 GLY A CA 1
ATOM 1682 C C . GLY A 1 206 ? 8.665 -9.462 -13.011 1.00 91.56 206 GLY A C 1
ATOM 1683 O O . GLY A 1 206 ? 9.216 -9.464 -14.111 1.00 91.56 206 GLY A O 1
ATOM 1684 N N . GLY A 1 207 ? 7.481 -8.871 -12.810 1.00 91.06 207 GLY A N 1
ATOM 1685 C CA . GLY A 1 207 ? 6.748 -8.183 -13.874 1.00 91.06 207 GLY A CA 1
ATOM 1686 C C . GLY A 1 207 ? 7.510 -6.996 -14.477 1.00 91.06 207 GLY A C 1
ATOM 1687 O O . GLY A 1 207 ? 7.498 -6.820 -15.695 1.00 91.06 207 GLY A O 1
ATOM 1688 N N . LEU A 1 208 ? 8.220 -6.231 -13.641 1.00 92.00 208 LEU A N 1
ATOM 1689 C CA . LEU A 1 208 ? 8.996 -5.047 -14.040 1.00 92.00 208 LEU A CA 1
ATOM 1690 C C . LEU A 1 208 ? 10.361 -5.374 -14.665 1.00 92.00 208 LEU A C 1
ATOM 1692 O O . LEU A 1 208 ? 10.886 -4.589 -15.451 1.00 92.00 208 LEU A O 1
ATOM 1696 N N . LEU A 1 209 ? 10.941 -6.525 -14.324 1.00 90.38 209 LEU A N 1
ATOM 1697 C CA . LEU A 1 209 ? 12.230 -6.978 -14.856 1.00 90.38 209 LEU A CA 1
ATOM 1698 C C . LEU A 1 209 ? 12.077 -7.823 -16.124 1.00 90.38 209 LEU A C 1
ATOM 1700 O O . LEU A 1 209 ? 13.027 -7.938 -16.904 1.00 90.38 209 LEU A O 1
ATOM 1704 N N . SER A 1 210 ? 10.903 -8.432 -16.323 1.00 79.38 210 SER A N 1
ATOM 1705 C CA . SER A 1 210 ? 10.645 -9.317 -17.455 1.00 79.38 210 SER A CA 1
ATOM 1706 C C . SER A 1 210 ? 10.838 -8.595 -18.790 1.00 79.38 210 SER A C 1
ATOM 1708 O O . SER A 1 210 ? 10.274 -7.533 -19.043 1.00 79.38 210 SER A O 1
ATOM 1710 N N . SER A 1 211 ? 11.610 -9.199 -19.693 1.00 64.75 211 SER A N 1
ATOM 1711 C CA . SER A 1 211 ? 11.876 -8.655 -21.034 1.00 64.75 211 SER A CA 1
ATOM 1712 C C . SER A 1 211 ? 10.737 -8.920 -22.031 1.00 64.75 211 SER A C 1
ATOM 1714 O O . SER A 1 211 ? 10.938 -8.847 -23.237 1.00 64.75 211 SER A O 1
ATOM 1716 N N . GLY A 1 212 ? 9.539 -9.264 -21.549 1.00 56.06 212 GLY A N 1
ATOM 1717 C CA . GLY A 1 212 ? 8.401 -9.652 -22.383 1.00 56.06 212 GLY A CA 1
ATOM 1718 C C . GLY A 1 212 ? 8.301 -11.151 -22.706 1.00 56.06 212 GLY A C 1
ATOM 1719 O O . GLY A 1 212 ? 7.217 -11.571 -23.118 1.00 56.06 212 GLY A O 1
ATOM 1720 N N . ASP A 1 213 ? 9.332 -11.959 -22.435 1.00 51.47 213 ASP A N 1
ATOM 1721 C CA . ASP A 1 213 ? 9.323 -13.407 -22.690 1.00 51.47 213 ASP A CA 1
ATOM 1722 C C . ASP A 1 213 ? 8.837 -14.231 -21.486 1.00 51.47 213 ASP A C 1
ATOM 1724 O O . ASP A 1 213 ? 9.326 -14.108 -20.364 1.00 51.47 213 ASP A O 1
ATOM 1728 N N . ASN A 1 214 ? 7.830 -15.070 -21.744 1.00 46.41 214 ASN A N 1
ATOM 1729 C CA . ASN A 1 214 ? 7.171 -15.943 -20.776 1.00 46.41 214 ASN A CA 1
ATOM 1730 C C . ASN A 1 214 ? 8.101 -17.079 -20.328 1.00 46.41 214 ASN A C 1
ATOM 1732 O O . ASN A 1 214 ? 8.394 -17.980 -21.114 1.00 46.41 214 ASN A O 1
ATOM 1736 N N . THR A 1 215 ? 8.431 -17.147 -19.042 1.00 42.03 215 THR A N 1
ATOM 1737 C CA . THR A 1 215 ? 8.790 -18.423 -18.416 1.00 42.03 215 THR A CA 1
ATOM 1738 C C . THR A 1 215 ? 7.560 -18.980 -17.707 1.00 42.03 215 THR A C 1
ATOM 1740 O O . THR A 1 215 ? 7.191 -18.577 -16.608 1.00 42.03 215 THR A O 1
ATOM 1743 N N . ASN A 1 216 ? 6.889 -19.926 -18.370 1.00 45.50 216 ASN A N 1
ATOM 1744 C CA . ASN A 1 216 ? 5.949 -20.827 -17.712 1.00 45.50 216 ASN A CA 1
ATOM 1745 C C . ASN A 1 216 ? 6.714 -21.602 -16.636 1.00 45.50 216 ASN A C 1
ATOM 1747 O O . ASN A 1 216 ? 7.424 -22.554 -16.956 1.00 45.50 216 ASN A O 1
ATOM 1751 N N . VAL A 1 217 ? 6.553 -21.229 -15.370 1.00 47.97 217 VAL A N 1
ATOM 1752 C CA . VAL A 1 217 ? 6.984 -22.072 -14.254 1.00 47.97 217 VAL A CA 1
ATOM 1753 C C . VAL A 1 217 ? 5.745 -22.483 -13.477 1.00 47.97 217 VAL A C 1
ATOM 1755 O O . VAL A 1 217 ? 5.353 -21.876 -12.490 1.00 47.97 217 VAL A O 1
ATOM 1758 N N . SER A 1 218 ? 5.101 -23.536 -13.973 1.00 48.09 218 SER A N 1
ATOM 1759 C CA . SER A 1 218 ? 4.136 -24.321 -13.214 1.00 48.09 218 SER A CA 1
ATOM 1760 C C . SER A 1 218 ? 4.740 -25.704 -13.001 1.00 48.09 218 SER A C 1
AT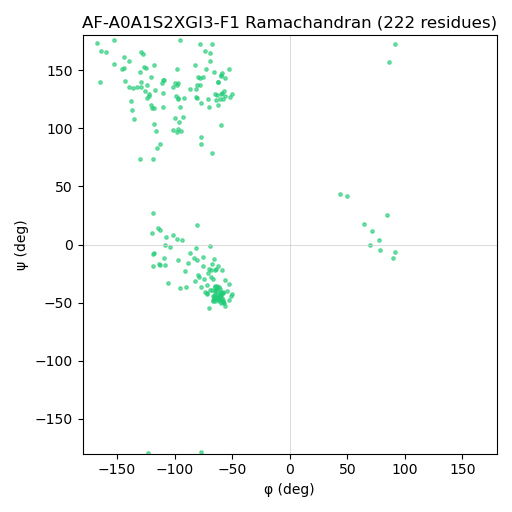OM 1762 O O . SER A 1 218 ? 4.538 -26.625 -13.787 1.00 48.09 218 SER A O 1
ATOM 1764 N N . ALA A 1 219 ? 5.530 -25.830 -11.940 1.00 50.44 219 ALA A N 1
ATOM 1765 C CA . ALA A 1 219 ? 5.735 -27.103 -11.272 1.00 50.44 219 ALA A CA 1
ATOM 1766 C C . ALA A 1 219 ? 5.216 -26.913 -9.847 1.00 50.44 219 ALA A C 1
ATOM 1768 O O . ALA A 1 219 ? 5.694 -26.041 -9.124 1.00 50.44 219 ALA A O 1
ATOM 1769 N N . CYS A 1 220 ? 4.182 -27.667 -9.472 1.00 52.22 220 CYS A N 1
ATOM 1770 C CA . CYS A 1 220 ? 3.666 -27.649 -8.110 1.00 52.22 220 CYS A CA 1
ATOM 1771 C C . CYS A 1 220 ? 4.779 -28.148 -7.170 1.00 52.22 220 CYS A C 1
ATOM 1773 O O . CYS A 1 220 ? 5.203 -29.293 -7.326 1.00 52.22 220 CYS A O 1
ATOM 1775 N N . PRO A 1 221 ? 5.248 -27.357 -6.189 1.00 59.34 221 PRO A N 1
ATOM 1776 C CA . PRO A 1 221 ? 6.327 -27.773 -5.289 1.00 59.34 221 PRO A CA 1
ATOM 1777 C C . PRO A 1 221 ? 5.910 -28.892 -4.315 1.00 59.34 221 PRO A C 1
ATOM 1779 O O . PRO A 1 221 ? 6.729 -29.355 -3.528 1.00 59.34 221 PRO A O 1
ATOM 1782 N N . PHE A 1 222 ? 4.645 -29.330 -4.365 1.00 64.94 222 PHE A N 1
ATOM 1783 C CA . PHE A 1 222 ? 4.052 -30.322 -3.465 1.00 64.94 222 PHE A CA 1
ATOM 1784 C C . PHE A 1 222 ? 3.687 -31.653 -4.136 1.00 64.94 222 PHE A C 1
ATOM 1786 O O . PHE A 1 222 ? 2.976 -32.455 -3.536 1.00 64.94 222 PHE A O 1
ATOM 1793 N N . SER A 1 223 ? 4.135 -31.921 -5.365 1.00 49.03 223 SER A N 1
ATOM 1794 C CA . SER A 1 223 ? 4.014 -33.272 -5.922 1.00 49.03 223 SER A CA 1
ATOM 1795 C C . SER A 1 223 ? 5.092 -34.174 -5.311 1.00 49.03 223 SER A C 1
ATOM 1797 O O . SER A 1 223 ? 6.223 -34.195 -5.797 1.00 49.03 223 SER A O 1
ATOM 1799 N N . THR A 1 224 ? 4.758 -34.872 -4.227 1.00 47.94 224 THR A N 1
ATOM 1800 C CA . THR A 1 224 ? 5.467 -36.093 -3.801 1.00 47.94 224 THR A CA 1
ATOM 1801 C C . THR A 1 224 ? 4.987 -37.296 -4.586 1.00 47.94 224 THR A C 1
ATOM 1803 O O . THR A 1 224 ? 3.756 -37.363 -4.814 1.00 47.94 224 THR A O 1
#

Solvent-accessible surface area (backbone atoms only — not comparable to full-atom values): 12958 Å² total; per-residue (Å²): 129,85,80,79,57,92,53,32,74,73,71,75,56,92,57,89,82,69,58,34,71,78,80,49,79,85,84,56,68,55,27,49,51,51,33,71,78,67,58,91,71,85,64,58,88,91,33,69,56,40,50,54,39,27,45,52,56,34,39,52,48,43,54,74,35,42,75,52,74,89,71,52,77,50,48,39,63,95,62,23,30,44,27,43,69,88,46,84,64,35,41,46,67,54,42,56,64,43,21,70,65,33,64,68,52,57,71,89,64,59,75,94,75,42,95,64,56,41,91,81,41,50,44,65,56,45,51,50,44,52,45,39,18,16,73,53,34,72,29,75,44,60,74,44,68,78,47,59,84,50,57,28,36,33,35,35,37,40,37,31,42,31,64,26,49,40,99,89,32,68,49,67,63,45,77,32,51,40,57,35,42,36,38,36,34,34,50,101,82,67,26,31,31,34,37,39,40,38,61,60,66,59,45,48,50,48,52,56,67,42,88,72,71,84,78,87,81,86,72,72,95,76,78,125

Sequence (224 aa):
MATKDNYRSILHEEVENIHWRHGGPPTYDLVNKLFEEGRTKEWPEGSLEETVQNAIKSWEMELSHKIRLQDFKTIVPEKFKLFVNGREGLSAEETLSVGSYNALLKSSLPKDYMPYNANEETFESSHEVFKSAFPRGFAWEVIKVYTGPPEIAFKFRHWGFFEGPFKGHAPTGKMVQFFGLGTLKVDDTLKVEEVEIYYDPSELLGGLLSSGDNTNVSACPFST

Nearest PDB structures (foldseek):
  8r2e-assembly1_A  TM=7.214E-01  e=1.618E-07  Streptomyces nogalater
  2gex-assembly1_A  TM=6.886E-01  e=1.618E-07  Streptomyces nogalater
  2gey-assembly3_C-2  TM=7.597E-01  e=6.026E-07  Streptomyces galilaeus
  2gey-assembly3_A  TM=7.058E-01  e=3.888E-07  Streptomyces galilaeus
  2f99-assembly1_D  TM=5.933E-01  e=5.065E-06  Streptomyces galilaeus